Protein AF-A0AB34JI73-F1 (afdb_monomer_lite)

Structure (mmCIF, N/CA/C/O backbone):
data_AF-A0AB34JI73-F1
#
_entry.id   AF-A0AB34JI73-F1
#
loop_
_atom_site.group_PDB
_atom_site.id
_atom_site.type_symbol
_atom_site.label_atom_id
_atom_site.label_alt_id
_atom_site.label_comp_id
_atom_site.label_asym_id
_atom_site.label_entity_id
_atom_site.label_seq_id
_atom_site.pdbx_PDB_ins_code
_atom_site.Cartn_x
_atom_site.Cartn_y
_atom_site.Cartn_z
_atom_site.occupancy
_atom_site.B_iso_or_equiv
_atom_site.auth_seq_id
_atom_site.auth_comp_id
_atom_site.auth_asym_id
_atom_site.auth_atom_id
_atom_site.pdbx_PDB_model_num
ATOM 1 N N . MET A 1 1 ? -14.656 -23.271 12.130 1.00 34.97 1 MET A N 1
ATOM 2 C CA . MET A 1 1 ? -15.081 -23.567 10.744 1.00 34.97 1 MET A CA 1
ATOM 3 C C . MET A 1 1 ? -14.861 -22.284 9.946 1.00 34.97 1 MET A C 1
ATOM 5 O O . MET A 1 1 ? -15.663 -21.384 10.088 1.00 34.97 1 MET A O 1
ATOM 9 N N . LEU A 1 2 ? -13.676 -21.965 9.413 1.00 42.94 2 LEU A N 1
ATOM 10 C CA . LEU A 1 2 ? -12.984 -22.559 8.253 1.00 42.94 2 LEU A CA 1
ATOM 11 C C . LEU A 1 2 ? -13.877 -22.649 6.996 1.00 42.94 2 LEU A C 1
ATOM 13 O O . LEU A 1 2 ? -14.266 -23.732 6.582 1.00 42.94 2 LEU A O 1
ATOM 17 N N . ALA A 1 3 ? -14.187 -21.483 6.423 1.00 35.59 3 ALA A N 1
ATOM 18 C CA . ALA A 1 3 ? -14.577 -21.263 5.026 1.00 35.59 3 ALA A CA 1
ATOM 19 C C . ALA A 1 3 ? -13.935 -19.916 4.623 1.00 35.59 3 ALA A C 1
ATOM 21 O O . ALA A 1 3 ? -14.166 -18.911 5.283 1.00 35.59 3 ALA A O 1
ATOM 22 N N . LEU A 1 4 ? -12.863 -19.902 3.829 1.00 48.84 4 LEU A N 1
ATOM 23 C CA . LEU A 1 4 ? -12.905 -19.794 2.364 1.00 48.84 4 LEU A CA 1
ATOM 24 C C . LEU A 1 4 ? -13.782 -18.636 1.862 1.00 48.84 4 LEU A C 1
ATOM 26 O O . LEU A 1 4 ? -14.977 -18.798 1.653 1.00 48.84 4 LEU A O 1
ATOM 30 N N . ALA A 1 5 ? -13.132 -17.502 1.605 1.00 39.91 5 ALA A N 1
ATOM 31 C CA . ALA A 1 5 ? -13.532 -16.486 0.633 1.00 39.91 5 ALA A CA 1
ATOM 32 C C . ALA A 1 5 ? -12.216 -15.826 0.161 1.00 39.91 5 ALA A C 1
ATOM 34 O O . ALA A 1 5 ? -11.625 -15.060 0.908 1.00 39.91 5 ALA A O 1
ATOM 35 N N . SER A 1 6 ? -11.554 -16.118 -0.965 1.00 47.69 6 SER A N 1
ATOM 36 C CA . SER A 1 6 ? -11.923 -16.730 -2.251 1.00 47.69 6 SER A CA 1
ATOM 37 C C . SER A 1 6 ? -13.232 -16.207 -2.831 1.00 47.69 6 SER A C 1
ATOM 39 O O . SER A 1 6 ? -14.198 -16.951 -2.882 1.00 47.69 6 SER A O 1
ATOM 41 N N . CYS A 1 7 ? -13.225 -14.918 -3.193 1.00 40.34 7 CYS A N 1
ATOM 42 C CA . CYS A 1 7 ? -14.041 -14.190 -4.189 1.00 40.34 7 CYS A CA 1
ATOM 43 C C . CYS A 1 7 ? -13.818 -12.699 -3.856 1.00 40.34 7 CYS A C 1
ATOM 45 O O . CYS A 1 7 ? -14.199 -12.262 -2.785 1.00 40.34 7 CYS A O 1
ATOM 47 N N . PHE A 1 8 ? -13.057 -11.889 -4.589 1.00 43.34 8 PHE A N 1
ATOM 48 C CA . PHE A 1 8 ? -13.324 -11.442 -5.949 1.00 43.34 8 PHE A CA 1
ATOM 49 C C . PHE A 1 8 ? -12.011 -11.056 -6.641 1.00 43.34 8 PHE A C 1
ATOM 51 O O . PHE A 1 8 ? -11.374 -10.060 -6.308 1.00 43.34 8 PHE A O 1
ATOM 58 N N . LEU A 1 9 ? -11.647 -11.828 -7.659 1.00 44.66 9 LEU A N 1
ATOM 59 C CA . LEU A 1 9 ? -10.647 -11.463 -8.654 1.00 44.66 9 LEU A CA 1
ATOM 60 C C . LEU A 1 9 ? -11.375 -11.474 -10.000 1.00 44.66 9 LEU A C 1
ATOM 62 O O . LEU A 1 9 ? -11.295 -12.433 -10.756 1.00 44.66 9 LEU A O 1
ATOM 66 N N . ALA A 1 10 ? -12.204 -10.454 -10.233 1.00 43.56 10 ALA A N 1
ATOM 67 C CA . ALA A 1 10 ? -12.961 -10.292 -11.474 1.00 43.56 10 ALA A CA 1
ATOM 68 C C . ALA A 1 10 ? -13.403 -8.832 -11.662 1.00 43.56 10 ALA A C 1
ATOM 70 O O . ALA A 1 10 ? -14.582 -8.508 -11.621 1.00 43.56 10 ALA A O 1
ATOM 71 N N . ALA A 1 11 ? -12.446 -7.941 -11.901 1.00 38.19 11 ALA A N 1
ATOM 72 C CA . ALA A 1 11 ? -12.705 -6.771 -12.732 1.00 38.19 11 ALA A CA 1
ATOM 73 C C . ALA A 1 11 ? -11.858 -6.943 -13.991 1.00 38.19 11 ALA A C 1
ATOM 75 O O . ALA A 1 11 ? -10.800 -6.340 -14.160 1.00 38.19 11 ALA A O 1
ATOM 76 N N . ALA A 1 12 ? -12.307 -7.864 -14.845 1.00 38.16 12 ALA A N 1
ATOM 77 C CA . ALA A 1 12 ? -11.913 -7.875 -16.237 1.00 38.16 12 ALA A CA 1
ATOM 78 C C . ALA A 1 12 ? -12.379 -6.541 -16.826 1.00 38.16 12 ALA A C 1
ATOM 80 O O . ALA A 1 12 ? -13.559 -6.348 -17.113 1.00 38.16 12 ALA A O 1
ATOM 81 N N . PHE A 1 13 ? -11.456 -5.594 -16.950 1.00 46.00 13 PHE A N 1
ATOM 82 C CA . PHE A 1 13 ? -11.645 -4.461 -17.836 1.00 46.00 13 PHE A CA 1
ATOM 83 C C . PHE A 1 13 ? -11.728 -5.054 -19.245 1.00 46.00 13 PHE A C 1
ATOM 85 O O . PHE A 1 13 ? -10.717 -5.455 -19.814 1.00 46.00 13 PHE A O 1
ATOM 92 N N . VAL A 1 14 ? -12.949 -5.219 -19.753 1.00 47.50 14 VAL A N 1
ATOM 93 C CA . VAL A 1 14 ? -13.222 -5.594 -21.141 1.00 47.50 14 VAL A CA 1
ATOM 94 C C . VAL A 1 14 ? -12.908 -4.355 -21.983 1.00 47.50 14 VAL A C 1
ATOM 96 O O . VAL A 1 14 ? -13.634 -3.365 -21.869 1.00 47.50 14 VAL A O 1
ATOM 99 N N . PRO A 1 15 ? -11.834 -4.328 -22.794 1.00 44.41 15 PRO A N 1
ATOM 100 C CA . PRO A 1 15 ? -11.649 -3.228 -23.724 1.00 44.41 15 PRO A CA 1
ATOM 101 C C . PRO A 1 15 ? -12.744 -3.315 -24.793 1.00 44.41 15 PRO A C 1
ATOM 103 O O . PRO A 1 15 ? -12.876 -4.322 -25.487 1.00 44.41 15 PRO A O 1
ATOM 106 N N . SER A 1 16 ? -13.542 -2.253 -24.909 1.00 46.84 16 SER A N 1
ATOM 107 C CA . SER A 1 16 ? -14.508 -2.067 -25.992 1.00 46.84 16 SER A CA 1
ATOM 108 C C . SER A 1 16 ? -13.782 -2.121 -27.335 1.00 46.84 16 SER A C 1
ATOM 110 O O . SER A 1 16 ? -13.022 -1.217 -27.680 1.00 46.84 16 SER A O 1
ATOM 112 N N . SER A 1 17 ? -14.010 -3.181 -28.106 1.00 52.25 17 SER A N 1
ATOM 113 C CA . SER A 1 17 ? -13.552 -3.289 -29.486 1.00 52.25 17 SER A CA 1
ATOM 114 C C . SER A 1 17 ? -14.472 -2.475 -30.393 1.00 52.25 17 SER A C 1
ATOM 116 O O . SER A 1 17 ? -15.440 -3.006 -30.935 1.00 52.25 17 SER A O 1
ATOM 118 N N . THR A 1 18 ? -14.169 -1.191 -30.575 1.00 55.66 18 THR A N 1
ATOM 119 C CA . THR A 1 18 ? -14.778 -0.383 -31.641 1.00 55.66 18 THR A CA 1
ATOM 120 C C . THR A 1 18 ? -13.747 -0.207 -32.757 1.00 55.66 18 THR A C 1
ATOM 122 O O . THR A 1 18 ? -12.792 0.551 -32.581 1.00 55.66 18 THR A O 1
ATOM 125 N N . PRO A 1 19 ? -13.865 -0.918 -33.894 1.00 64.69 19 PRO A N 1
ATOM 126 C CA . PRO A 1 19 ? -12.999 -0.702 -35.037 1.00 64.69 19 PRO A CA 1
ATOM 127 C C . PRO A 1 19 ? -13.632 0.359 -35.939 1.00 64.69 19 PRO A C 1
ATOM 129 O O . PRO A 1 19 ? -14.692 0.117 -36.514 1.00 64.69 19 PRO A O 1
ATOM 132 N N . THR A 1 20 ? -12.976 1.505 -36.137 1.00 46.38 20 THR A N 1
ATOM 133 C CA . THR A 1 20 ? -13.402 2.410 -37.213 1.00 46.38 20 THR A CA 1
ATOM 134 C C . THR A 1 20 ? -12.241 3.107 -37.917 1.00 46.38 20 THR A C 1
ATOM 136 O O . THR A 1 20 ? -11.578 3.983 -37.378 1.00 46.38 20 THR A O 1
ATOM 139 N N . LEU A 1 21 ? -12.082 2.653 -39.164 1.00 42.78 21 LEU A N 1
ATOM 140 C CA . LEU A 1 21 ? -11.630 3.302 -40.398 1.00 42.78 21 LEU A CA 1
ATOM 141 C C . LEU A 1 21 ? -10.229 3.939 -40.514 1.00 42.78 21 LEU A C 1
ATOM 143 O O . LEU A 1 21 ? -9.903 4.970 -39.941 1.00 42.78 21 LEU A O 1
ATOM 147 N N . ARG A 1 22 ? -9.461 3.323 -41.425 1.00 51.22 22 ARG A N 1
ATOM 148 C CA . ARG A 1 22 ? -8.198 3.756 -42.043 1.00 51.22 22 ARG A CA 1
ATOM 149 C C . ARG A 1 22 ? -8.344 5.013 -42.915 1.00 51.22 22 ARG A C 1
ATOM 151 O O . ARG A 1 22 ? -9.281 5.084 -43.702 1.00 51.22 22 ARG A O 1
ATOM 158 N N . THR A 1 23 ? -7.278 5.815 -42.958 1.00 46.75 23 THR A N 1
ATOM 159 C CA . THR A 1 23 ? -6.785 6.568 -44.139 1.00 46.75 23 THR A CA 1
ATOM 160 C C . THR A 1 23 ? -5.246 6.733 -44.052 1.00 46.75 23 THR A C 1
ATOM 162 O O . THR A 1 23 ? -4.676 6.423 -43.005 1.00 46.75 23 THR A O 1
ATOM 165 N N . PRO A 1 24 ? -4.531 7.029 -45.162 1.00 60.22 24 PRO A N 1
ATOM 166 C CA . PRO A 1 24 ? -3.423 6.178 -45.607 1.00 60.22 24 PRO A CA 1
ATOM 167 C C . PRO A 1 24 ? -1.993 6.698 -45.358 1.00 60.22 24 PRO A C 1
ATOM 169 O O . PRO A 1 24 ? -1.735 7.891 -45.276 1.00 60.22 24 PRO A O 1
ATOM 172 N N . ALA A 1 25 ? -1.072 5.726 -45.365 1.00 56.97 25 ALA A N 1
ATOM 173 C CA . ALA A 1 25 ? 0.310 5.772 -45.854 1.00 56.97 25 ALA A CA 1
ATOM 174 C C . ALA A 1 25 ? 1.245 6.890 -45.344 1.00 56.97 25 ALA A C 1
ATOM 176 O O . ALA A 1 25 ? 1.513 7.870 -46.033 1.00 56.97 25 ALA A O 1
ATOM 177 N N . ALA A 1 26 ? 1.904 6.625 -44.214 1.00 47.88 26 ALA A N 1
ATOM 178 C CA . ALA A 1 26 ? 3.224 7.173 -43.916 1.00 47.88 26 ALA A CA 1
ATOM 179 C C . ALA A 1 26 ? 4.182 6.029 -43.538 1.00 47.88 26 ALA A C 1
ATOM 181 O O . ALA A 1 26 ? 3.781 5.049 -42.912 1.00 47.88 26 ALA A O 1
ATOM 182 N N . ARG A 1 27 ? 5.427 6.153 -44.013 1.00 48.81 27 ARG A N 1
ATOM 183 C CA . ARG A 1 27 ? 6.551 5.197 -43.972 1.00 48.81 27 ARG A CA 1
ATOM 184 C C . ARG A 1 27 ? 6.660 4.369 -42.675 1.00 48.81 27 ARG A C 1
ATOM 186 O O . ARG A 1 27 ? 6.463 4.926 -41.598 1.00 48.81 27 ARG A O 1
ATOM 193 N N . PRO A 1 28 ? 7.088 3.089 -42.750 1.00 44.31 28 PRO A N 1
ATOM 194 C CA . PRO A 1 28 ? 7.342 2.274 -41.569 1.00 44.31 28 PRO A CA 1
ATOM 195 C C . PRO A 1 28 ? 8.598 2.784 -40.853 1.00 44.31 28 PRO A C 1
ATOM 197 O O . PRO A 1 28 ? 9.717 2.353 -41.123 1.00 44.31 28 PRO A O 1
ATOM 200 N N . LEU A 1 29 ? 8.410 3.717 -39.921 1.00 52.09 29 LEU A N 1
ATOM 201 C CA . LEU A 1 29 ? 9.297 3.821 -38.776 1.00 52.09 29 LEU A CA 1
ATOM 202 C C . LEU A 1 29 ? 9.107 2.504 -38.020 1.00 52.09 29 LEU A C 1
ATOM 204 O O . LEU A 1 29 ? 7.982 2.163 -37.662 1.00 52.09 29 LEU A O 1
ATOM 208 N N . VAL A 1 30 ? 10.172 1.724 -37.852 1.00 54.72 30 VAL A N 1
ATOM 209 C CA . VAL A 1 30 ? 10.152 0.480 -37.070 1.00 54.72 30 VAL A CA 1
ATOM 210 C C . VAL A 1 30 ? 10.037 0.855 -35.589 1.00 54.72 30 VAL A C 1
ATOM 212 O O . VAL A 1 30 ? 10.961 0.709 -34.799 1.00 54.72 30 VAL A O 1
ATOM 215 N N . THR A 1 31 ? 8.898 1.421 -35.213 1.00 56.66 31 THR A N 1
ATOM 216 C CA . THR A 1 31 ? 8.412 1.467 -33.847 1.00 56.66 31 THR A CA 1
ATOM 217 C C . THR A 1 31 ? 7.511 0.246 -33.690 1.00 56.66 31 THR A C 1
ATOM 219 O O . THR A 1 31 ? 6.579 0.066 -34.478 1.00 56.66 31 THR A O 1
ATOM 222 N N . PRO A 1 32 ? 7.790 -0.656 -32.734 1.00 51.66 32 PRO A N 1
ATOM 223 C CA . PRO A 1 32 ? 6.897 -1.777 -32.476 1.00 51.66 32 PRO A CA 1
ATOM 224 C C . PRO A 1 32 ? 5.476 -1.244 -32.224 1.00 51.66 32 PRO A C 1
ATOM 226 O O . PRO A 1 32 ? 5.323 -0.157 -31.658 1.00 51.66 32 PRO A O 1
ATOM 229 N N . PRO A 1 33 ? 4.429 -1.970 -32.649 1.00 50.62 33 PRO A N 1
ATOM 230 C CA . PRO A 1 33 ? 3.058 -1.492 -32.545 1.00 50.62 33 PRO A CA 1
ATOM 231 C C . PRO A 1 33 ? 2.727 -1.205 -31.077 1.00 50.62 33 PRO A C 1
ATOM 233 O O . PRO A 1 33 ? 2.763 -2.096 -30.230 1.00 50.62 33 PRO A O 1
ATOM 236 N N . VAL A 1 34 ? 2.380 0.051 -30.796 1.00 56.91 34 VAL A N 1
ATOM 237 C CA . VAL A 1 34 ? 2.050 0.605 -29.468 1.00 56.91 34 VAL A CA 1
ATOM 238 C C . VAL A 1 34 ? 1.014 -0.240 -28.705 1.00 56.91 34 VAL A C 1
ATOM 240 O O . VAL A 1 34 ? 0.984 -0.251 -27.483 1.00 56.91 34 VAL A O 1
ATOM 243 N N . GLN A 1 35 ? 0.193 -1.016 -29.410 1.00 58.97 35 GLN A N 1
ATOM 244 C CA . GLN A 1 35 ? -0.809 -1.911 -28.825 1.00 58.97 35 GLN A CA 1
ATOM 245 C C . GLN A 1 35 ? -0.202 -3.094 -28.043 1.00 58.97 35 GLN A C 1
ATOM 247 O O . GLN A 1 35 ? -0.751 -3.508 -27.023 1.00 58.97 35 GLN A O 1
ATOM 252 N N . LEU A 1 36 ? 0.947 -3.627 -28.479 1.00 57.16 36 LEU A N 1
ATOM 253 C CA . LEU A 1 36 ? 1.592 -4.783 -27.840 1.00 57.16 36 LEU A CA 1
ATOM 254 C C . LEU A 1 36 ? 2.288 -4.417 -26.517 1.00 57.16 36 LEU A C 1
ATOM 256 O O . LEU A 1 36 ? 2.414 -5.273 -25.639 1.00 57.16 36 LEU A O 1
ATOM 260 N N . SER A 1 37 ? 2.714 -3.160 -26.342 1.00 67.44 37 SER A N 1
ATOM 261 C CA . SER A 1 37 ? 3.319 -2.705 -25.083 1.00 67.44 37 SER A CA 1
ATOM 262 C C . SER A 1 37 ? 2.273 -2.507 -23.987 1.00 67.44 37 SER A C 1
ATOM 264 O O . SER A 1 37 ? 2.496 -2.939 -22.859 1.00 67.44 37 SER A O 1
ATOM 266 N N . VAL A 1 38 ? 1.103 -1.950 -24.320 1.00 76.75 38 VAL A N 1
ATOM 267 C CA . VAL A 1 38 ? 0.026 -1.695 -23.348 1.00 76.75 38 VAL A CA 1
ATOM 268 C C . VAL A 1 38 ? -0.445 -2.990 -22.689 1.00 76.75 38 VAL A C 1
ATOM 270 O O . VAL A 1 38 ? -0.500 -3.063 -21.464 1.00 76.75 38 VAL A O 1
ATOM 273 N N . GLY A 1 39 ? -0.712 -4.044 -23.469 1.00 80.69 39 GLY A N 1
ATOM 274 C CA . GLY A 1 39 ? -1.164 -5.327 -22.917 1.00 80.69 39 GLY A CA 1
ATOM 275 C C . GLY A 1 39 ? -0.173 -5.933 -21.917 1.00 80.69 39 GLY A C 1
ATOM 276 O O . GLY A 1 39 ? -0.571 -6.438 -20.868 1.00 80.69 39 GLY A O 1
ATOM 277 N N . ARG A 1 40 ? 1.132 -5.822 -22.193 1.00 80.94 40 ARG A N 1
ATOM 278 C CA . ARG A 1 40 ? 2.182 -6.320 -21.296 1.00 80.94 40 ARG A CA 1
ATOM 279 C C . ARG A 1 40 ? 2.264 -5.514 -20.001 1.00 80.94 40 ARG A C 1
ATOM 281 O O . ARG A 1 40 ? 2.380 -6.104 -18.929 1.00 80.94 40 ARG A O 1
ATOM 288 N N . GLU A 1 41 ? 2.167 -4.190 -20.087 1.00 84.44 41 GLU A N 1
ATOM 289 C CA . GLU A 1 41 ? 2.199 -3.324 -18.903 1.00 84.44 41 GLU A CA 1
ATOM 290 C C . GLU A 1 41 ? 0.962 -3.497 -18.013 1.00 84.44 41 GLU A C 1
ATOM 292 O O . GLU A 1 41 ? 1.068 -3.407 -16.787 1.00 84.44 41 GLU A O 1
ATOM 297 N N . LEU A 1 42 ? -0.197 -3.821 -18.600 1.00 87.69 42 LEU A N 1
ATOM 298 C CA . LEU A 1 42 ? -1.411 -4.145 -17.847 1.00 87.69 42 LEU A CA 1
ATOM 299 C C . LEU A 1 42 ? -1.259 -5.445 -17.053 1.00 87.69 42 LEU A C 1
ATOM 301 O O . LEU A 1 42 ? -1.596 -5.474 -15.872 1.00 87.69 42 LEU A O 1
ATOM 305 N N . VAL A 1 43 ? -0.702 -6.497 -17.662 1.00 90.69 43 VAL A N 1
ATOM 306 C CA . VAL A 1 43 ? -0.430 -7.767 -16.963 1.00 90.69 43 VAL A CA 1
ATOM 307 C C . VAL A 1 43 ? 0.521 -7.542 -15.789 1.00 90.69 43 VAL A C 1
ATOM 309 O O . VAL A 1 43 ? 0.293 -8.035 -14.686 1.00 90.69 43 VAL A O 1
ATOM 312 N N . GLU A 1 44 ? 1.573 -6.761 -16.001 1.00 89.94 44 GLU A N 1
ATOM 313 C CA . GLU A 1 44 ? 2.560 -6.475 -14.965 1.00 89.94 44 GLU A CA 1
ATOM 314 C C . GLU A 1 44 ? 2.003 -5.570 -13.844 1.00 89.94 44 GLU A C 1
ATOM 316 O O . GLU A 1 44 ? 2.343 -5.743 -12.670 1.00 89.94 44 GLU A O 1
ATOM 321 N N . SER A 1 45 ? 1.087 -4.655 -14.168 1.00 90.69 45 SER A N 1
ATOM 322 C CA . SER A 1 45 ? 0.340 -3.873 -13.172 1.00 90.69 45 SER A CA 1
ATOM 323 C C . SER A 1 45 ? -0.659 -4.739 -12.397 1.00 90.69 45 SER A C 1
ATOM 325 O O . SER A 1 45 ? -0.788 -4.590 -11.184 1.00 90.69 45 SER A O 1
ATOM 327 N N . GLY A 1 46 ? -1.298 -5.707 -13.061 1.00 92.62 46 GLY A N 1
ATOM 328 C CA . GLY A 1 46 ? -2.176 -6.691 -12.427 1.00 92.62 46 GLY A CA 1
ATOM 329 C C . GLY A 1 46 ? -1.437 -7.581 -11.427 1.00 92.62 46 GLY A C 1
ATOM 330 O O . GLY A 1 46 ? -1.936 -7.831 -10.333 1.00 92.62 46 GLY A O 1
ATOM 331 N N . LYS A 1 47 ? -0.201 -7.992 -11.737 1.00 93.06 47 LYS A N 1
ATOM 332 C CA . LYS A 1 47 ? 0.656 -8.692 -10.767 1.00 93.06 47 LYS A CA 1
ATOM 333 C C . LYS A 1 47 ? 0.960 -7.823 -9.552 1.00 93.06 47 LYS A C 1
ATOM 335 O O . LYS A 1 47 ? 0.845 -8.302 -8.430 1.00 93.06 47 LYS A O 1
ATOM 340 N N . ALA A 1 48 ? 1.325 -6.557 -9.764 1.00 92.88 48 ALA A N 1
ATOM 341 C CA . ALA A 1 48 ? 1.620 -5.639 -8.665 1.00 92.88 48 ALA A CA 1
ATOM 342 C C . ALA A 1 48 ? 0.413 -5.475 -7.725 1.00 92.88 48 ALA A C 1
ATOM 344 O O . ALA A 1 48 ? 0.574 -5.523 -6.510 1.00 92.88 48 ALA A O 1
ATOM 345 N N . LEU A 1 49 ? -0.793 -5.384 -8.288 1.00 94.75 49 LEU A N 1
ATOM 346 C CA . LEU A 1 49 ? -2.051 -5.337 -7.544 1.00 94.75 49 LEU A CA 1
ATOM 347 C C . LEU A 1 49 ? -2.259 -6.579 -6.661 1.00 94.75 49 LEU A C 1
ATOM 349 O O . LEU A 1 49 ? -2.590 -6.474 -5.479 1.00 94.75 49 LEU A O 1
ATOM 353 N N . VAL A 1 50 ? -2.065 -7.774 -7.221 1.00 95.19 50 VAL A N 1
ATOM 354 C CA . VAL A 1 50 ? -2.239 -9.033 -6.477 1.00 95.19 50 VAL A CA 1
ATOM 355 C C . VAL A 1 50 ? -1.172 -9.184 -5.389 1.00 95.19 50 VAL A C 1
ATOM 357 O O . VAL A 1 50 ? -1.461 -9.593 -4.270 1.00 95.19 50 VAL A O 1
ATOM 360 N N . LEU A 1 51 ? 0.071 -8.810 -5.683 1.00 94.44 51 LEU A N 1
ATOM 361 C CA . LEU A 1 51 ? 1.168 -8.901 -4.723 1.00 94.44 51 LEU A CA 1
ATOM 362 C C . LEU A 1 51 ? 0.978 -7.921 -3.555 1.00 94.44 51 LEU A C 1
ATOM 364 O O . LEU A 1 51 ? 1.155 -8.309 -2.402 1.00 94.44 51 LEU A O 1
ATOM 368 N N . SER A 1 52 ? 0.573 -6.678 -3.824 1.00 94.69 52 SER A N 1
ATOM 369 C CA . SER A 1 52 ? 0.352 -5.675 -2.777 1.00 94.69 52 SER A CA 1
ATOM 370 C C . SER A 1 52 ? -0.822 -6.033 -1.866 1.00 94.69 52 SER A C 1
ATOM 372 O O . SER A 1 52 ? -0.732 -5.854 -0.652 1.00 94.69 52 SER A O 1
ATOM 374 N N . THR A 1 53 ? -1.904 -6.579 -2.428 1.00 95.56 53 THR A N 1
ATOM 375 C CA . THR A 1 53 ? -3.062 -7.045 -1.651 1.00 95.56 53 THR A CA 1
ATOM 376 C C . THR A 1 53 ? -2.713 -8.206 -0.738 1.00 95.56 53 THR A C 1
ATOM 378 O O . THR A 1 53 ? -3.065 -8.167 0.439 1.00 95.56 53 THR A O 1
ATOM 381 N N . ILE A 1 54 ? -1.976 -9.200 -1.237 1.00 95.25 54 ILE A N 1
ATOM 382 C CA . ILE A 1 54 ? -1.526 -10.335 -0.424 1.00 95.25 54 ILE A CA 1
ATOM 383 C C . ILE A 1 54 ? -0.555 -9.857 0.661 1.00 95.25 54 ILE A C 1
ATOM 385 O O . ILE A 1 54 ? -0.776 -10.135 1.839 1.00 95.25 54 ILE A O 1
ATOM 389 N N . GLY A 1 55 ? 0.477 -9.092 0.291 1.00 93.56 55 GLY A N 1
ATOM 390 C CA . GLY A 1 55 ? 1.493 -8.607 1.227 1.00 93.56 55 GLY A CA 1
ATOM 391 C C . GLY A 1 55 ? 0.914 -7.722 2.333 1.00 93.56 55 GLY A C 1
ATOM 392 O O . GLY A 1 55 ? 1.141 -7.970 3.516 1.00 93.56 55 GLY A O 1
ATOM 393 N N . GLY A 1 56 ? 0.101 -6.727 1.970 1.00 91.25 56 GLY A N 1
ATOM 394 C CA . GLY A 1 56 ? -0.557 -5.858 2.948 1.00 91.25 56 GLY A CA 1
ATOM 395 C C . GLY A 1 56 ? -1.638 -6.575 3.760 1.00 91.25 56 GLY A C 1
ATOM 396 O O . GLY A 1 56 ? -1.806 -6.298 4.949 1.00 91.25 56 GLY A O 1
ATOM 397 N N . GLY A 1 57 ? -2.344 -7.535 3.157 1.00 91.88 57 GLY A N 1
ATOM 398 C CA . GLY A 1 57 ? -3.343 -8.365 3.831 1.00 91.88 57 GLY A CA 1
ATOM 399 C C . GLY A 1 57 ? -2.728 -9.253 4.911 1.00 91.88 57 GLY A C 1
ATOM 400 O O . GLY A 1 57 ? -3.208 -9.260 6.040 1.00 91.88 57 GLY A O 1
ATOM 401 N N . MET A 1 58 ? -1.619 -9.935 4.608 1.00 92.56 58 MET A N 1
ATOM 402 C CA . MET A 1 58 ? -0.908 -10.784 5.575 1.00 92.56 58 MET A CA 1
ATOM 403 C C . MET A 1 58 ? -0.407 -9.997 6.789 1.00 92.56 58 MET A C 1
ATOM 405 O O . MET A 1 58 ? -0.446 -10.502 7.908 1.00 92.56 58 MET A O 1
ATOM 409 N N . VAL A 1 59 ? 0.034 -8.757 6.575 1.00 92.44 59 VAL A N 1
ATOM 410 C CA . VAL A 1 59 ? 0.551 -7.891 7.642 1.00 92.44 59 VAL A CA 1
ATOM 411 C C . VAL A 1 59 ? -0.577 -7.254 8.465 1.00 92.44 59 VAL A C 1
ATOM 413 O O . VAL A 1 59 ? -0.442 -7.094 9.676 1.00 92.44 59 VAL A O 1
ATOM 416 N N . SER A 1 60 ? -1.716 -6.930 7.847 1.00 88.06 60 SER A N 1
ATOM 417 C CA . SER A 1 60 ? -2.850 -6.278 8.526 1.00 88.06 60 SER A CA 1
ATOM 418 C C . SER A 1 60 ? -3.854 -7.245 9.167 1.00 88.06 60 SER A C 1
ATOM 420 O O . SER A 1 60 ? -4.565 -6.855 10.098 1.00 88.06 60 SER A O 1
ATOM 422 N N . ALA A 1 61 ? -3.904 -8.507 8.728 1.00 87.06 61 ALA A N 1
ATOM 423 C CA . ALA A 1 61 ? -4.850 -9.501 9.237 1.00 87.06 61 ALA A CA 1
ATOM 424 C C . ALA A 1 61 ? -4.768 -9.720 10.763 1.00 87.06 61 ALA A C 1
ATOM 426 O O . ALA A 1 61 ? -5.826 -9.713 11.397 1.00 87.06 61 ALA A O 1
ATOM 427 N N . PRO A 1 62 ? -3.581 -9.842 11.398 1.00 86.62 62 PRO A N 1
ATOM 428 C CA . PRO A 1 62 ? -3.495 -10.016 12.850 1.00 86.62 62 PRO A CA 1
ATOM 429 C C . PRO A 1 62 ? -4.045 -8.818 13.628 1.00 86.62 62 PRO A C 1
ATOM 431 O O . PRO A 1 62 ? -4.697 -8.992 14.658 1.00 86.62 62 PRO A O 1
ATOM 434 N N . VAL A 1 63 ? -3.825 -7.600 13.120 1.00 85.44 63 VAL A N 1
ATOM 435 C CA . VAL A 1 63 ? -4.303 -6.363 13.754 1.00 85.44 63 VAL A CA 1
ATOM 436 C C . VAL A 1 63 ? -5.829 -6.329 13.737 1.00 85.44 63 VAL A C 1
ATOM 438 O O . VAL A 1 63 ? -6.454 -6.134 14.777 1.00 85.44 63 VAL A O 1
ATOM 441 N N . LYS A 1 64 ? -6.449 -6.624 12.589 1.00 82.62 64 LYS A N 1
ATOM 442 C CA . LYS A 1 64 ? -7.915 -6.671 12.470 1.00 82.62 64 LYS A CA 1
ATOM 443 C C . LYS A 1 64 ? -8.544 -7.825 13.246 1.00 82.62 64 LYS A C 1
ATOM 445 O O . LYS A 1 64 ? -9.580 -7.633 13.877 1.00 82.62 64 LYS A O 1
ATOM 450 N N . ALA A 1 65 ? -7.909 -8.995 13.250 1.00 84.00 65 ALA A N 1
ATOM 451 C CA . ALA A 1 65 ? -8.364 -10.137 14.037 1.00 84.00 65 ALA A CA 1
ATOM 452 C C . ALA A 1 65 ? -8.331 -9.840 15.544 1.00 84.00 65 ALA A C 1
ATOM 454 O O . ALA A 1 65 ? -9.254 -10.216 16.260 1.00 84.00 65 ALA A O 1
ATOM 455 N N . SER A 1 66 ? -7.313 -9.112 16.016 1.00 83.44 66 SER A N 1
ATOM 456 C CA . SER A 1 66 ? -7.204 -8.697 17.422 1.00 83.44 66 SER A CA 1
ATOM 457 C C . SER A 1 66 ? -8.312 -7.718 17.818 1.00 83.44 66 SER A C 1
ATOM 459 O O . SER A 1 66 ? 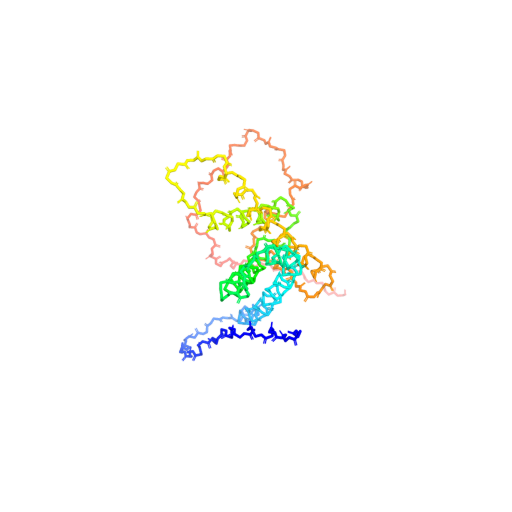-8.887 -7.846 18.896 1.00 83.44 66 SER A O 1
ATOM 461 N N . VAL A 1 67 ? -8.666 -6.783 16.930 1.00 81.44 67 VAL A N 1
ATOM 462 C CA . VAL A 1 67 ? -9.797 -5.863 17.143 1.00 81.44 67 VAL A CA 1
ATOM 463 C C . VAL A 1 67 ? -11.126 -6.622 17.182 1.00 81.44 67 VAL A C 1
ATOM 465 O O . VAL A 1 67 ? -11.954 -6.352 18.049 1.00 81.44 67 VAL A O 1
ATOM 468 N N . LEU A 1 68 ? -11.318 -7.607 16.299 1.00 79.69 68 LEU A N 1
ATOM 469 C CA . LEU A 1 68 ? -12.518 -8.448 16.301 1.00 79.69 68 LEU A CA 1
ATOM 470 C C . LEU A 1 68 ? -12.615 -9.291 17.580 1.00 79.69 68 LEU A C 1
ATOM 472 O O . LEU A 1 68 ? -13.676 -9.345 18.187 1.00 79.69 68 LEU A O 1
ATOM 476 N N . ALA A 1 69 ? -11.510 -9.900 18.019 1.00 80.19 69 ALA A N 1
ATOM 477 C CA . ALA A 1 69 ? -11.462 -10.706 19.238 1.00 80.19 69 ALA A CA 1
ATOM 478 C C . ALA A 1 69 ? -11.703 -9.878 20.513 1.00 80.19 69 ALA A C 1
ATOM 480 O O . ALA A 1 69 ? -12.277 -10.381 21.478 1.00 80.19 69 ALA A O 1
ATOM 481 N N . ALA A 1 70 ? -11.281 -8.611 20.521 1.00 81.31 70 ALA A N 1
ATOM 482 C CA . ALA A 1 70 ? -11.547 -7.681 21.616 1.00 81.31 70 ALA A CA 1
ATOM 483 C C . ALA A 1 70 ? -12.992 -7.145 21.610 1.00 81.31 70 ALA A C 1
ATOM 485 O O . ALA A 1 70 ? -13.493 -6.692 22.643 1.00 81.31 70 ALA A O 1
ATOM 486 N N . SER A 1 71 ? -13.675 -7.190 20.464 1.00 73.69 71 SER A N 1
ATOM 487 C CA . SER A 1 71 ? -15.047 -6.716 20.335 1.00 73.69 71 SER A CA 1
ATOM 488 C C . SER A 1 71 ? -16.032 -7.775 20.836 1.00 73.69 71 SER A C 1
ATOM 490 O O . SER A 1 71 ? -16.056 -8.907 20.369 1.00 73.69 71 SER A O 1
ATOM 492 N N . LYS A 1 72 ? -16.898 -7.410 21.790 1.00 67.00 72 LYS A N 1
ATOM 493 C CA . LYS A 1 72 ? -17.980 -8.292 22.282 1.00 67.00 72 LYS A CA 1
ATOM 494 C C . LYS A 1 72 ? -19.149 -8.431 21.295 1.00 67.00 72 LYS A C 1
ATOM 496 O O . LYS A 1 72 ? -20.073 -9.201 21.548 1.00 67.00 72 LYS A O 1
ATOM 501 N N . LYS A 1 73 ? -19.145 -7.661 20.203 1.00 57.88 73 LYS A N 1
ATOM 502 C CA . LYS A 1 73 ? -20.109 -7.787 19.105 1.00 57.88 73 LYS A CA 1
ATOM 503 C C . LYS A 1 73 ? -19.698 -8.988 18.249 1.00 57.88 73 LYS A C 1
ATOM 505 O O . LYS A 1 73 ? -18.528 -9.117 17.912 1.00 57.88 73 LYS A O 1
ATOM 510 N N . GLY A 1 74 ? -20.654 -9.858 17.916 1.00 62.16 74 GLY A N 1
ATOM 511 C CA . GLY A 1 74 ? -20.425 -10.973 16.993 1.00 62.16 74 GLY A CA 1
ATOM 512 C C . GLY A 1 74 ? -19.935 -10.509 15.615 1.00 62.16 74 GLY A C 1
ATOM 513 O O . GLY A 1 74 ? -19.810 -9.317 15.353 1.00 62.16 74 GLY A O 1
ATOM 514 N N . ILE A 1 75 ? -19.668 -11.460 14.722 1.00 67.75 75 ILE A N 1
ATOM 515 C CA . ILE A 1 75 ? -19.295 -11.208 13.322 1.00 67.75 75 ILE A CA 1
ATOM 516 C C . ILE A 1 75 ? -20.422 -10.393 12.652 1.00 67.75 75 ILE A C 1
ATOM 518 O O . ILE A 1 75 ? -21.458 -10.949 12.305 1.00 67.75 75 ILE A O 1
ATOM 522 N N . THR A 1 76 ? -20.252 -9.073 12.537 1.00 70.94 76 THR A N 1
ATOM 523 C CA . THR A 1 76 ? -21.215 -8.138 11.922 1.00 70.94 76 THR A CA 1
ATOM 524 C C . THR A 1 76 ? -20.830 -7.797 10.485 1.00 70.94 76 THR A C 1
ATOM 526 O O . THR A 1 76 ? -19.654 -7.606 10.213 1.00 70.94 76 THR A O 1
ATOM 529 N N . ASP A 1 77 ? -21.788 -7.583 9.584 1.00 77.50 77 ASP A N 1
ATOM 530 C CA . ASP A 1 77 ? -21.553 -7.233 8.161 1.00 77.50 77 ASP A CA 1
ATOM 531 C C . ASP A 1 77 ? -20.562 -6.060 7.938 1.00 77.50 77 ASP A C 1
ATOM 533 O O . ASP A 1 77 ? -19.907 -5.941 6.903 1.00 77.50 77 ASP A O 1
ATOM 537 N N . GLU A 1 78 ? -20.388 -5.209 8.951 1.00 81.88 78 GLU A N 1
ATOM 538 C CA . GLU A 1 78 ? -19.418 -4.114 8.994 1.00 81.88 78 GLU A CA 1
ATOM 539 C C . GLU A 1 78 ? -17.950 -4.563 8.820 1.00 81.88 78 GLU A C 1
ATOM 541 O O . GLU A 1 78 ? -17.182 -3.889 8.126 1.00 81.88 78 GLU A O 1
ATOM 546 N N . TRP A 1 79 ? -17.526 -5.698 9.399 1.00 83.50 79 TRP A N 1
ATOM 547 C CA . TRP A 1 79 ? -16.115 -6.112 9.299 1.00 83.50 79 TRP A CA 1
ATOM 548 C C . TRP A 1 79 ? -15.762 -6.529 7.866 1.00 83.50 79 TRP A C 1
ATOM 550 O O . TRP A 1 79 ? -14.674 -6.197 7.393 1.00 83.50 79 TRP A O 1
ATOM 560 N N . GLU A 1 80 ? -16.685 -7.183 7.155 1.00 85.25 80 GLU A N 1
ATOM 561 C CA . GLU A 1 80 ? -16.483 -7.623 5.773 1.00 85.25 80 GLU A CA 1
ATOM 562 C C . GLU A 1 80 ? -16.254 -6.414 4.863 1.00 85.25 80 GLU A C 1
ATOM 564 O O . GLU A 1 80 ? -15.255 -6.354 4.140 1.00 85.25 80 GLU A O 1
ATOM 569 N N . PHE A 1 81 ? -17.099 -5.386 4.991 1.00 87.62 81 PHE A N 1
ATOM 570 C CA . PHE A 1 81 ? -16.957 -4.157 4.216 1.00 87.62 81 PHE A CA 1
ATOM 571 C C . PHE A 1 81 ? -15.608 -3.468 4.469 1.00 87.62 81 PHE A C 1
ATOM 573 O O . PHE A 1 81 ? -14.936 -3.043 3.526 1.00 87.62 81 PHE A O 1
ATOM 580 N N . THR A 1 82 ? -15.152 -3.402 5.725 1.00 87.19 82 THR A N 1
ATOM 581 C CA . THR A 1 82 ? -13.862 -2.762 6.046 1.00 87.19 82 THR A CA 1
ATOM 582 C C . THR A 1 82 ? -12.652 -3.539 5.524 1.00 87.19 82 THR A C 1
ATOM 584 O O . THR A 1 82 ? -11.661 -2.921 5.118 1.00 87.19 82 THR A O 1
ATOM 587 N N . VAL A 1 83 ? -12.711 -4.875 5.509 1.00 88.44 83 VAL A N 1
ATOM 588 C CA . VAL A 1 83 ? -11.648 -5.731 4.962 1.00 88.44 83 VAL A CA 1
ATOM 589 C C . VAL A 1 83 ? -11.595 -5.611 3.442 1.00 88.44 83 VAL A C 1
ATOM 591 O O . VAL A 1 83 ? -10.515 -5.394 2.892 1.00 88.44 83 VAL A O 1
ATOM 594 N N . VAL A 1 84 ? -12.745 -5.664 2.765 1.00 91.19 84 VAL A N 1
ATOM 595 C CA . VAL A 1 84 ? -12.828 -5.498 1.305 1.00 91.19 84 VAL A CA 1
ATOM 596 C C . VAL A 1 84 ? -12.354 -4.104 0.889 1.00 91.19 84 VAL A C 1
ATOM 598 O O . VAL A 1 84 ? -11.525 -3.977 -0.014 1.00 91.19 84 VAL A O 1
ATOM 601 N N . ALA A 1 85 ? -12.787 -3.051 1.588 1.00 92.19 85 ALA A N 1
ATOM 602 C CA . ALA A 1 85 ? -12.327 -1.691 1.325 1.00 92.19 85 ALA A CA 1
ATOM 603 C C . ALA A 1 85 ? -10.808 -1.548 1.522 1.00 92.19 85 ALA A C 1
ATOM 605 O O . ALA A 1 85 ? -10.139 -0.863 0.745 1.00 92.19 85 ALA A O 1
ATOM 606 N N . LEU A 1 86 ? -10.225 -2.195 2.539 1.00 92.06 86 LEU A N 1
ATOM 607 C CA . LEU A 1 86 ? -8.771 -2.219 2.712 1.00 92.06 86 LEU A CA 1
ATOM 608 C C . LEU A 1 86 ? -8.077 -2.966 1.562 1.00 92.06 86 LEU A C 1
ATOM 610 O O . LEU A 1 86 ? -7.080 -2.465 1.046 1.00 92.06 86 LEU A O 1
ATOM 614 N N . ALA A 1 87 ? -8.606 -4.110 1.126 1.00 93.50 87 ALA A N 1
ATOM 615 C CA . ALA A 1 87 ? -8.048 -4.865 0.007 1.00 93.50 87 ALA A CA 1
ATOM 616 C C . ALA A 1 87 ? -8.034 -4.035 -1.288 1.00 93.50 87 ALA A C 1
ATOM 618 O O . ALA A 1 87 ? -7.014 -3.981 -1.967 1.00 93.50 87 ALA A O 1
ATOM 619 N N . ILE A 1 88 ? -9.111 -3.304 -1.590 1.00 95.12 88 ILE A N 1
ATOM 620 C CA . ILE A 1 88 ? -9.167 -2.404 -2.756 1.00 95.12 88 ILE A CA 1
ATOM 621 C C . ILE A 1 88 ? -8.121 -1.283 -2.639 1.00 95.12 88 ILE A C 1
ATOM 623 O O . ILE A 1 88 ? -7.429 -0.978 -3.611 1.00 95.12 88 ILE A O 1
ATOM 627 N N . ASN A 1 89 ? -7.947 -0.704 -1.448 1.00 95.31 89 ASN A N 1
ATOM 628 C CA . ASN A 1 89 ? -6.919 0.314 -1.214 1.00 95.31 89 ASN A CA 1
ATOM 629 C C . ASN A 1 89 ? -5.496 -0.238 -1.411 1.00 95.31 89 ASN A C 1
ATOM 631 O O . ASN A 1 89 ? -4.665 0.422 -2.031 1.00 95.31 89 ASN A O 1
ATOM 635 N N . LEU A 1 90 ? -5.212 -1.450 -0.926 1.00 94.25 90 LEU A N 1
ATOM 636 C CA . LEU A 1 90 ? -3.921 -2.123 -1.116 1.00 94.25 90 LEU A CA 1
ATOM 637 C C . LEU A 1 90 ? -3.666 -2.472 -2.589 1.00 94.25 90 LEU A C 1
ATOM 639 O O . LEU A 1 90 ? -2.545 -2.324 -3.077 1.00 94.25 90 LEU A O 1
ATOM 643 N N . ALA A 1 91 ? -4.705 -2.895 -3.308 1.00 95.00 91 ALA A N 1
ATOM 644 C CA . ALA A 1 91 ? -4.670 -3.148 -4.744 1.00 95.00 91 ALA A CA 1
ATOM 645 C C . ALA A 1 91 ? -4.290 -1.886 -5.526 1.00 95.00 91 ALA A C 1
ATOM 647 O O . ALA A 1 91 ? -3.331 -1.894 -6.302 1.00 95.00 91 ALA A O 1
ATOM 648 N N . LEU A 1 92 ? -5.009 -0.789 -5.280 1.00 94.75 92 LEU A N 1
ATOM 649 C CA . LEU A 1 92 ? -4.761 0.493 -5.930 1.00 94.75 92 LEU A CA 1
ATOM 650 C C . LEU A 1 92 ? -3.372 1.039 -5.579 1.00 94.75 92 LEU A C 1
ATOM 652 O O . LEU A 1 92 ? -2.652 1.506 -6.463 1.00 94.75 92 LEU A O 1
ATOM 656 N N . PHE A 1 93 ? -2.962 0.906 -4.314 1.00 95.88 93 PHE A N 1
ATOM 657 C CA . PHE A 1 93 ? -1.619 1.266 -3.869 1.00 95.88 93 PHE A CA 1
ATOM 658 C C . PHE A 1 93 ? -0.539 0.546 -4.670 1.00 95.88 93 PHE A C 1
ATOM 660 O O . PHE A 1 93 ? 0.405 1.195 -5.094 1.00 95.88 93 PHE A O 1
ATOM 667 N N . GLY A 1 94 ? -0.672 -0.757 -4.933 1.00 93.81 94 GLY A N 1
ATOM 668 C CA . GLY A 1 94 ? 0.347 -1.500 -5.680 1.00 93.81 94 GLY A CA 1
ATOM 669 C C . GLY A 1 94 ? 0.550 -0.985 -7.106 1.00 93.81 94 GLY A C 1
ATOM 670 O O . GLY A 1 94 ? 1.684 -0.886 -7.580 1.00 93.81 94 GLY A O 1
ATOM 671 N N . VAL A 1 95 ? -0.537 -0.586 -7.772 1.00 93.25 95 VAL A N 1
ATOM 672 C CA . VAL A 1 95 ? -0.481 0.027 -9.108 1.00 93.25 95 VAL A CA 1
ATOM 673 C C . VAL A 1 95 ? 0.175 1.407 -9.044 1.00 93.25 95 VAL A C 1
ATOM 675 O O . VAL A 1 95 ? 1.084 1.694 -9.822 1.00 93.25 95 VAL A O 1
ATOM 678 N N . ILE A 1 96 ? -0.234 2.247 -8.090 1.00 93.38 96 ILE A N 1
ATOM 679 C CA . ILE A 1 96 ? 0.341 3.586 -7.897 1.00 93.38 96 ILE A CA 1
ATOM 680 C C . ILE A 1 96 ? 1.828 3.490 -7.532 1.00 93.38 96 ILE A C 1
ATOM 682 O O . ILE A 1 96 ? 2.650 4.204 -8.101 1.00 93.38 96 ILE A O 1
ATOM 686 N N . TYR A 1 97 ? 2.194 2.569 -6.643 1.00 93.12 97 TYR A N 1
ATOM 687 C CA . TYR A 1 97 ? 3.566 2.338 -6.203 1.00 93.12 97 TYR A CA 1
ATOM 688 C C . TYR A 1 97 ? 4.461 1.932 -7.376 1.00 93.12 97 TYR A C 1
ATOM 690 O O . TYR A 1 97 ? 5.540 2.489 -7.528 1.00 93.12 97 TYR A O 1
ATOM 698 N N . ARG A 1 98 ? 3.987 1.066 -8.283 1.00 91.06 98 ARG A N 1
ATOM 699 C CA . ARG A 1 98 ? 4.690 0.741 -9.540 1.00 91.06 98 ARG A CA 1
ATOM 700 C C . ARG A 1 98 ? 4.916 1.981 -10.421 1.00 91.06 98 ARG A C 1
ATOM 702 O O . ARG A 1 98 ? 5.957 2.086 -11.065 1.00 91.06 98 ARG A O 1
ATOM 709 N N . CYS A 1 99 ? 3.947 2.896 -10.479 1.00 87.81 99 CYS A N 1
ATOM 710 C CA . CYS A 1 99 ? 4.027 4.121 -11.283 1.00 87.81 99 CYS A CA 1
ATOM 711 C C . CYS A 1 99 ? 4.978 5.175 -10.699 1.00 87.81 99 CYS A C 1
ATOM 713 O O . CYS A 1 99 ? 5.624 5.889 -11.473 1.00 87.81 99 CYS A O 1
ATOM 715 N N . ILE A 1 100 ? 5.040 5.273 -9.367 1.00 88.44 100 ILE A N 1
ATOM 716 C CA . ILE A 1 100 ? 5.897 6.206 -8.624 1.00 88.44 100 ILE A CA 1
ATOM 717 C C . ILE A 1 100 ? 7.326 5.663 -8.545 1.00 88.44 100 ILE A C 1
ATOM 719 O O . ILE A 1 100 ? 8.272 6.329 -8.960 1.00 88.44 100 ILE A O 1
ATOM 723 N N . VAL A 1 101 ? 7.476 4.428 -8.067 1.00 84.44 101 VAL A N 1
ATOM 724 C CA . VAL A 1 101 ? 8.749 3.717 -7.911 1.00 84.44 101 VAL A CA 1
ATOM 725 C C . VAL A 1 101 ? 9.096 3.055 -9.237 1.00 84.44 101 VAL A C 1
ATOM 727 O O . VAL A 1 101 ? 9.052 1.834 -9.413 1.00 84.44 101 VAL A O 1
ATOM 730 N N . ARG A 1 102 ? 9.397 3.904 -10.220 1.00 78.75 102 ARG A N 1
ATOM 731 C CA . ARG A 1 102 ? 9.964 3.482 -11.505 1.00 78.75 102 ARG A CA 1
ATOM 732 C C . ARG A 1 102 ? 11.328 2.813 -11.264 1.00 78.75 102 ARG A C 1
ATOM 734 O O . ARG A 1 102 ? 11.741 2.578 -10.132 1.00 78.75 102 ARG A O 1
ATOM 741 N N . SER A 1 103 ? 12.086 2.520 -12.316 1.00 71.25 103 SER A N 1
ATOM 742 C CA . SER A 1 103 ? 13.498 2.108 -12.178 1.00 71.25 103 SER A CA 1
ATOM 743 C C . SER A 1 103 ? 14.425 3.166 -11.534 1.00 71.25 103 SER A C 1
ATOM 745 O O . SER A 1 103 ? 15.638 3.028 -11.641 1.00 71.25 103 SER A O 1
ATOM 747 N N . ASP A 1 104 ? 13.882 4.207 -10.902 1.00 70.75 104 ASP A N 1
ATOM 748 C CA . ASP A 1 104 ? 14.631 5.193 -10.132 1.00 70.75 104 ASP A CA 1
ATOM 749 C C . ASP A 1 104 ? 14.825 4.688 -8.696 1.00 70.75 104 ASP A C 1
ATOM 751 O O . ASP A 1 104 ? 13.890 4.177 -8.071 1.00 70.75 104 ASP A O 1
ATOM 755 N N . ASP A 1 105 ? 16.043 4.805 -8.182 1.00 71.44 105 ASP A N 1
ATOM 756 C CA . ASP A 1 105 ? 16.440 4.234 -6.893 1.00 71.44 105 ASP A CA 1
ATOM 757 C C . ASP A 1 105 ? 16.400 5.281 -5.775 1.00 71.44 105 ASP A C 1
ATOM 759 O O . ASP A 1 105 ? 17.316 5.426 -4.971 1.00 71.44 105 ASP A O 1
ATOM 763 N N . ASN A 1 106 ? 15.319 6.062 -5.751 1.00 83.50 106 ASN A N 1
ATOM 764 C CA . ASN A 1 106 ? 15.112 7.095 -4.747 1.00 83.50 106 ASN A CA 1
ATOM 765 C C . ASN A 1 106 ? 14.249 6.571 -3.593 1.00 83.50 106 ASN A C 1
ATOM 767 O O . ASN A 1 106 ? 13.015 6.568 -3.658 1.00 83.50 106 ASN A O 1
ATOM 771 N N . ASP A 1 107 ? 14.902 6.162 -2.507 1.00 87.00 107 ASP A N 1
ATOM 772 C CA . ASP A 1 107 ? 14.234 5.642 -1.308 1.00 87.00 107 ASP A CA 1
ATOM 773 C C . ASP A 1 107 ? 13.323 6.671 -0.622 1.00 87.00 107 ASP A C 1
ATOM 7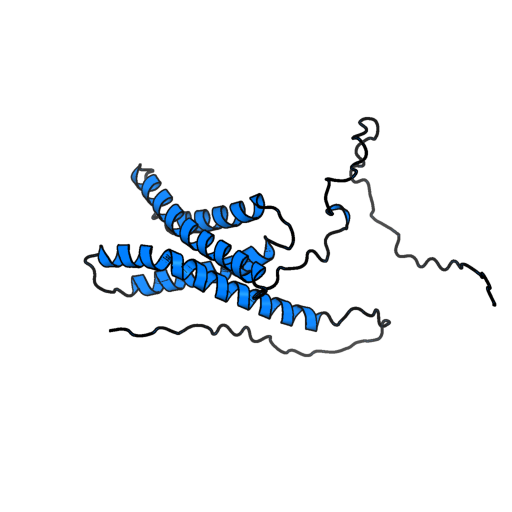75 O O . ASP A 1 107 ? 12.293 6.311 -0.044 1.00 87.00 107 ASP A O 1
ATOM 779 N N . THR A 1 108 ? 13.622 7.966 -0.763 1.00 89.69 108 THR A N 1
ATOM 780 C CA . THR A 1 108 ? 12.783 9.052 -0.227 1.00 89.69 108 THR A CA 1
ATOM 781 C C . THR A 1 108 ? 11.414 9.077 -0.914 1.00 89.69 108 THR A C 1
ATOM 783 O O . THR A 1 108 ? 10.378 9.312 -0.282 1.00 89.69 108 THR A O 1
ATOM 786 N N . LEU A 1 109 ? 11.380 8.772 -2.215 1.00 87.56 109 LEU A N 1
ATOM 787 C CA . LEU A 1 109 ? 10.145 8.716 -2.995 1.00 87.56 109 LEU A CA 1
ATOM 788 C C . LEU A 1 109 ? 9.281 7.510 -2.586 1.00 87.56 109 LEU A C 1
ATOM 790 O O . LEU A 1 109 ? 8.065 7.632 -2.444 1.00 87.56 109 LEU A O 1
ATOM 794 N N . LYS A 1 110 ? 9.918 6.360 -2.326 1.00 91.25 110 LYS A N 1
ATOM 795 C CA . LYS A 1 110 ? 9.248 5.136 -1.851 1.00 91.25 110 LYS A CA 1
ATOM 796 C C . LYS A 1 110 ? 8.569 5.380 -0.501 1.00 91.25 110 LYS A C 1
ATOM 798 O O . LYS A 1 110 ? 7.386 5.081 -0.332 1.00 91.25 110 LYS A O 1
ATOM 803 N N . PHE A 1 111 ? 9.305 5.974 0.440 1.00 93.12 111 PHE A N 1
ATOM 804 C CA . PHE A 1 111 ? 8.799 6.267 1.779 1.00 93.12 111 PHE A CA 1
ATOM 805 C C . PHE A 1 111 ? 7.653 7.286 1.759 1.00 93.12 111 PHE A C 1
ATOM 807 O O . PHE A 1 111 ? 6.622 7.067 2.395 1.00 93.12 111 PHE A O 1
ATOM 814 N N . SER A 1 112 ? 7.793 8.371 0.991 1.00 93.38 112 SER A N 1
ATOM 815 C CA . SER A 1 112 ? 6.752 9.404 0.902 1.00 93.38 112 SER A CA 1
ATOM 816 C C . SER A 1 112 ? 5.451 8.887 0.278 1.00 93.38 112 SER A C 1
ATOM 818 O O . SER A 1 112 ? 4.377 9.258 0.748 1.00 93.38 112 SER A O 1
ATOM 820 N N . ALA A 1 113 ? 5.515 7.974 -0.697 1.00 92.88 113 ALA A N 1
ATOM 821 C CA . ALA A 1 113 ? 4.325 7.341 -1.268 1.00 92.88 113 ALA A CA 1
ATOM 822 C C . ALA A 1 113 ? 3.543 6.515 -0.230 1.00 92.88 113 ALA A C 1
ATOM 824 O O . ALA A 1 113 ? 2.317 6.619 -0.148 1.00 92.88 113 ALA A O 1
ATOM 825 N N . VAL A 1 114 ? 4.250 5.724 0.587 1.00 95.62 114 VAL A N 1
ATOM 826 C CA . VAL A 1 114 ? 3.641 4.938 1.674 1.00 95.62 114 VAL A CA 1
ATOM 827 C C . VAL A 1 114 ? 3.038 5.866 2.729 1.00 95.62 114 VAL A C 1
ATOM 829 O O . VAL A 1 114 ? 1.884 5.680 3.113 1.00 95.62 114 VAL A O 1
ATOM 832 N N . ALA A 1 115 ? 3.794 6.882 3.159 1.00 94.75 115 ALA A N 1
ATOM 833 C CA . ALA A 1 115 ? 3.378 7.827 4.192 1.00 94.75 115 ALA A CA 1
ATOM 834 C C . ALA A 1 115 ? 2.172 8.685 3.770 1.00 94.75 115 ALA A C 1
ATOM 836 O O . ALA A 1 115 ? 1.272 8.928 4.573 1.00 94.75 115 ALA A O 1
ATOM 837 N N . ALA A 1 116 ? 2.123 9.130 2.511 1.00 95.25 116 ALA A N 1
ATOM 838 C CA . ALA A 1 116 ? 1.010 9.922 1.999 1.00 95.25 116 ALA A CA 1
ATOM 839 C C . ALA A 1 116 ? -0.287 9.104 1.966 1.00 95.25 116 ALA A C 1
ATOM 841 O O . ALA A 1 116 ? -1.319 9.562 2.455 1.00 95.25 116 ALA A O 1
ATOM 842 N N . LEU A 1 117 ? -0.242 7.873 1.445 1.00 95.12 117 LEU A N 1
ATOM 843 C CA . LEU A 1 117 ? -1.450 7.058 1.339 1.00 95.12 117 LEU A CA 1
ATOM 844 C C . LEU A 1 117 ? -1.935 6.552 2.704 1.00 95.12 117 LEU A C 1
ATOM 846 O O . LEU A 1 117 ? -3.145 6.510 2.945 1.00 95.12 117 LEU A O 1
ATOM 850 N N . SER A 1 118 ? -1.017 6.221 3.620 1.00 95.94 118 SER A N 1
ATOM 851 C CA . SER A 1 118 ? -1.387 5.872 4.994 1.00 95.94 118 SER A CA 1
ATOM 852 C C . SER A 1 118 ? -2.044 7.046 5.717 1.00 95.94 118 SER A C 1
ATOM 854 O O . SER A 1 118 ? -3.052 6.844 6.394 1.00 95.94 118 SER A O 1
ATOM 856 N N . LEU A 1 119 ? -1.541 8.269 5.523 1.00 95.94 119 LEU A N 1
ATOM 857 C CA . LEU A 1 119 ? -2.135 9.479 6.084 1.00 95.94 119 LEU A CA 1
ATOM 858 C C . LEU A 1 119 ? -3.520 9.763 5.498 1.00 95.94 119 LEU A C 1
ATOM 860 O O . LEU A 1 119 ? -4.462 9.968 6.259 1.00 95.94 119 LEU A O 1
ATOM 864 N N . CYS A 1 120 ? -3.682 9.710 4.172 1.00 95.75 120 CYS A N 1
ATOM 865 C CA . CYS A 1 120 ? -4.983 9.896 3.522 1.00 95.75 120 CYS A CA 1
ATOM 866 C C . CYS A 1 120 ? -6.024 8.891 4.031 1.00 95.75 120 CYS A C 1
ATOM 868 O O . CYS A 1 120 ? -7.157 9.265 4.336 1.00 95.75 120 CYS A O 1
ATOM 870 N N . ARG A 1 121 ? -5.636 7.619 4.181 1.00 93.88 121 ARG A N 1
ATOM 871 C CA . ARG A 1 121 ? -6.518 6.585 4.732 1.00 93.88 121 ARG A CA 1
ATOM 872 C C . ARG A 1 121 ? -6.862 6.844 6.200 1.00 93.88 121 ARG A C 1
ATOM 874 O O . ARG A 1 121 ? -8.020 6.677 6.582 1.00 93.88 121 ARG A O 1
ATOM 881 N N . ALA A 1 122 ? -5.886 7.247 7.012 1.00 93.88 122 ALA A N 1
ATOM 882 C CA . ALA A 1 122 ? -6.099 7.551 8.424 1.00 93.88 122 ALA A CA 1
ATOM 883 C C . ALA A 1 122 ? -7.066 8.727 8.609 1.00 93.88 122 ALA A C 1
ATOM 885 O O . ALA A 1 122 ? -8.018 8.615 9.376 1.00 93.88 122 ALA A O 1
ATOM 886 N N . LEU A 1 123 ? -6.881 9.802 7.835 1.00 93.00 123 LEU A N 1
ATOM 887 C CA . LEU A 1 123 ? -7.775 10.961 7.823 1.00 93.00 123 LEU A CA 1
ATOM 888 C C . LEU A 1 123 ? -9.192 10.583 7.377 1.00 93.00 123 LEU A C 1
ATOM 890 O O . LEU A 1 123 ? -10.158 11.024 7.987 1.00 93.00 123 LEU A O 1
ATOM 894 N N . SER A 1 124 ? -9.327 9.716 6.369 1.00 93.06 124 SER A N 1
ATOM 895 C CA . SER A 1 124 ? -10.635 9.228 5.914 1.00 93.06 124 SER A CA 1
ATOM 896 C C . SER A 1 124 ? -11.331 8.295 6.912 1.00 93.06 124 SER A C 1
ATOM 898 O O . SER A 1 124 ? -12.542 8.117 6.814 1.00 93.06 124 SER A O 1
ATOM 900 N N . SER A 1 125 ? -10.589 7.661 7.824 1.00 88.69 125 SER A N 1
ATOM 901 C CA . SER A 1 125 ? -11.140 6.734 8.829 1.00 88.69 125 SER A CA 1
ATOM 902 C C . SER A 1 125 ? -11.508 7.440 10.137 1.00 88.69 125 SER A C 1
ATOM 904 O O . SER A 1 125 ? -12.120 6.843 11.021 1.00 88.69 125 SER A O 1
ATOM 906 N N . MET A 1 126 ? -11.115 8.704 10.275 1.00 88.94 126 MET A N 1
ATOM 907 C CA . MET A 1 126 ? -11.347 9.501 11.465 1.00 88.94 126 MET A CA 1
ATOM 908 C C . MET A 1 126 ? -12.798 9.986 11.517 1.00 88.94 126 MET A C 1
ATOM 910 O O . MET A 1 126 ? -13.326 10.523 10.545 1.00 88.94 126 MET A O 1
ATOM 914 N N . GLN A 1 127 ? -13.439 9.845 12.675 1.00 84.31 127 GLN A N 1
ATOM 915 C CA . GLN A 1 127 ? -14.749 10.444 12.912 1.00 84.31 127 GLN A CA 1
ATOM 916 C C . GLN A 1 127 ? -14.552 11.918 13.280 1.00 84.31 127 GLN A C 1
ATOM 918 O O . GLN A 1 127 ? -13.869 12.238 14.253 1.00 84.31 127 GLN A O 1
ATOM 923 N N . VAL A 1 128 ? -15.110 12.829 12.480 1.00 81.56 128 VAL A N 1
ATOM 924 C CA . VAL A 1 128 ? -14.982 14.272 12.718 1.00 81.56 128 VAL A CA 1
ATOM 925 C C . VAL A 1 128 ? -15.916 14.675 13.857 1.00 81.56 128 VAL A C 1
ATOM 927 O O . VAL A 1 128 ? -17.134 14.558 13.734 1.00 81.56 128 VAL A O 1
ATOM 930 N N . TYR A 1 129 ? -15.346 15.160 14.961 1.00 80.81 129 TYR A N 1
ATOM 931 C CA . TYR A 1 129 ? -16.095 15.739 16.077 1.00 80.81 129 TYR A CA 1
ATOM 932 C C . TYR A 1 129 ? -16.031 17.271 16.045 1.00 80.81 129 TYR A C 1
ATOM 934 O O . TYR A 1 129 ? -15.124 17.854 15.453 1.00 80.81 129 TYR A O 1
ATOM 942 N N . TYR A 1 130 ? -16.979 17.936 16.711 1.00 73.81 130 TYR A N 1
ATOM 943 C CA . TYR A 1 130 ? -17.091 19.403 16.722 1.00 73.81 130 TYR A CA 1
ATOM 944 C C . TYR A 1 130 ? -15.919 20.113 17.432 1.00 73.81 130 TYR A C 1
ATOM 946 O O . TYR A 1 130 ? -15.685 21.297 17.209 1.00 73.81 130 TYR A O 1
ATOM 954 N N . ALA A 1 131 ? -15.161 19.404 18.275 1.00 79.81 131 ALA A N 1
ATOM 955 C CA . ALA A 1 131 ? -14.044 19.956 19.038 1.00 79.81 131 ALA A CA 1
ATOM 956 C C . ALA A 1 131 ? -12.801 19.063 18.943 1.00 79.81 131 ALA A C 1
ATOM 958 O O . ALA A 1 131 ? -12.898 17.841 19.031 1.00 79.81 131 ALA A O 1
ATOM 959 N N . TRP A 1 132 ? -11.632 19.693 18.812 1.00 81.69 132 TRP A N 1
ATOM 960 C CA . TRP A 1 132 ? -10.334 19.021 18.796 1.00 81.69 132 TRP A CA 1
ATOM 961 C C . TRP A 1 132 ? -9.952 18.543 20.203 1.00 81.69 132 TRP A C 1
ATOM 963 O O . TRP A 1 132 ? -9.547 19.334 21.056 1.00 81.69 132 TRP A O 1
ATOM 973 N N . THR A 1 133 ? -10.087 17.242 20.456 1.00 88.69 133 THR A N 1
ATOM 974 C CA . THR A 1 133 ? -9.723 16.602 21.730 1.00 88.69 133 THR A CA 1
ATOM 975 C C . THR A 1 133 ? -8.403 15.831 21.619 1.00 88.69 133 THR A C 1
ATOM 977 O O . THR A 1 133 ? -7.921 15.530 20.528 1.00 88.69 133 THR A O 1
ATOM 980 N N . LYS A 1 134 ? -7.781 15.482 22.756 1.00 88.56 134 LYS A N 1
ATOM 981 C CA . LYS A 1 134 ? -6.573 14.628 22.769 1.00 88.56 134 LYS A CA 1
ATOM 982 C C . LYS A 1 134 ? -6.848 13.226 22.209 1.00 88.56 134 LYS A C 1
ATOM 984 O O . LYS A 1 134 ? -5.963 12.634 21.597 1.00 88.56 134 LYS A O 1
ATOM 989 N N . ASP A 1 135 ? -8.079 12.741 22.352 1.00 88.31 135 ASP A N 1
ATOM 990 C CA . ASP A 1 135 ? -8.504 11.433 21.844 1.00 88.31 135 ASP A CA 1
ATOM 991 C C . ASP A 1 135 ? -8.449 11.364 20.311 1.00 88.31 135 ASP A C 1
ATOM 993 O O . ASP A 1 135 ? -8.081 10.331 19.754 1.00 88.31 135 ASP A O 1
ATOM 997 N N . MET A 1 136 ? -8.696 12.488 19.624 1.00 88.56 136 MET A N 1
ATOM 998 C CA . MET A 1 136 ? -8.561 12.590 18.167 1.00 88.56 136 MET A CA 1
ATOM 999 C C . MET A 1 136 ? -7.125 12.315 17.699 1.00 88.56 136 MET A C 1
ATOM 1001 O O . MET A 1 136 ? -6.924 11.603 16.719 1.00 88.56 136 MET A O 1
ATOM 1005 N N . TRP A 1 137 ? -6.110 12.815 18.410 1.00 90.06 137 TRP A N 1
ATOM 1006 C CA . TRP A 1 137 ? -4.709 12.550 18.062 1.00 90.06 137 TRP A CA 1
ATOM 1007 C C . TRP A 1 137 ? -4.333 11.080 18.227 1.00 90.06 137 TRP A C 1
ATOM 1009 O O . TRP A 1 137 ? -3.639 10.523 17.377 1.00 90.06 137 TRP A O 1
ATOM 1019 N N . ILE A 1 138 ? -4.814 10.444 19.297 1.00 91.38 138 ILE A N 1
ATOM 1020 C CA . ILE A 1 138 ? -4.575 9.020 19.553 1.00 91.38 138 ILE A CA 1
ATOM 1021 C C . ILE A 1 138 ? -5.255 8.176 18.470 1.00 91.38 138 ILE A C 1
ATOM 1023 O O . ILE A 1 138 ? -4.632 7.267 17.923 1.00 91.38 138 ILE A O 1
ATOM 1027 N N . GLN A 1 139 ? -6.495 8.511 18.106 1.00 90.81 139 GLN A N 1
ATOM 1028 C CA . GLN A 1 139 ? -7.227 7.828 17.042 1.00 90.81 139 GLN A CA 1
ATOM 1029 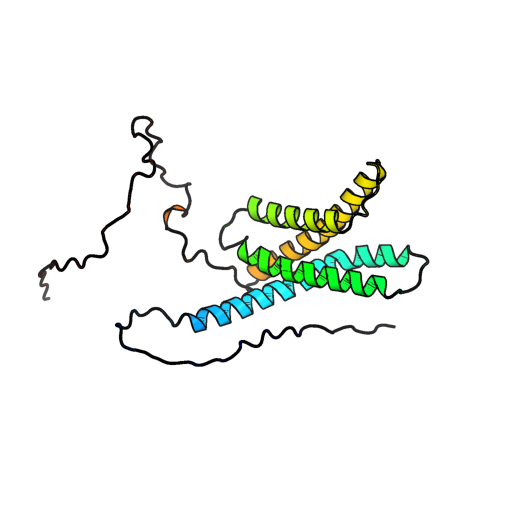C C . GLN A 1 139 ? -6.547 7.997 15.676 1.00 90.81 139 GLN A C 1
ATOM 1031 O O . GLN A 1 139 ? -6.388 7.019 14.942 1.00 90.81 139 GLN A O 1
ATOM 1036 N N . LEU A 1 140 ? -6.094 9.211 15.345 1.00 92.62 140 LEU A N 1
ATOM 1037 C CA . LEU A 1 140 ? -5.354 9.476 14.113 1.00 92.62 140 LEU A CA 1
ATOM 1038 C C . LEU A 1 140 ? -4.067 8.650 14.059 1.00 92.62 140 LEU A C 1
ATOM 1040 O O . LEU A 1 140 ? -3.804 8.001 13.049 1.00 92.62 140 LEU A O 1
ATOM 1044 N N . LEU A 1 141 ? -3.285 8.640 15.142 1.00 93.44 141 LEU A N 1
ATOM 1045 C CA . LEU A 1 141 ? -2.027 7.903 15.201 1.00 93.44 141 LEU A CA 1
ATOM 1046 C C . LEU A 1 141 ? -2.250 6.387 15.130 1.00 93.44 141 LEU A C 1
ATOM 1048 O O . LEU A 1 141 ? -1.486 5.694 14.462 1.00 93.44 141 LEU A O 1
ATOM 1052 N N . ALA A 1 142 ? -3.315 5.875 15.752 1.00 91.88 142 ALA A N 1
ATOM 1053 C CA . ALA A 1 142 ? -3.690 4.466 15.675 1.00 91.88 142 ALA A CA 1
ATOM 1054 C C . ALA A 1 142 ? -4.067 4.052 14.241 1.00 91.88 142 ALA A C 1
ATOM 1056 O O . ALA A 1 142 ? -3.508 3.088 13.714 1.00 91.88 142 ALA A O 1
ATOM 1057 N N . HIS A 1 143 ? -4.949 4.805 13.571 1.00 92.69 143 HIS A N 1
ATOM 1058 C CA . HIS A 1 143 ? -5.328 4.521 12.181 1.00 92.69 143 HIS A CA 1
ATOM 1059 C C . HIS A 1 143 ? -4.175 4.738 11.198 1.00 92.69 143 HIS A C 1
ATOM 1061 O O . HIS A 1 143 ? -4.052 4.003 10.213 1.00 92.69 143 HIS A O 1
ATOM 1067 N N . PHE A 1 144 ? -3.313 5.722 11.462 1.00 95.25 144 PHE A N 1
ATOM 1068 C CA . PHE A 1 144 ? -2.095 5.942 10.694 1.00 95.25 144 PHE A CA 1
ATOM 1069 C C . PHE A 1 144 ? -1.130 4.773 10.852 1.00 95.25 144 PHE A C 1
ATOM 1071 O O . PHE A 1 144 ? -0.649 4.268 9.845 1.00 95.25 144 PHE A O 1
ATOM 1078 N N . GLY A 1 145 ? -0.899 4.296 12.078 1.00 94.56 145 GLY A N 1
ATOM 1079 C CA . GLY A 1 145 ? -0.047 3.142 12.357 1.00 94.56 145 GLY A CA 1
ATOM 1080 C C . GLY A 1 145 ? -0.552 1.868 11.681 1.00 94.56 145 GLY A C 1
ATOM 1081 O O . GLY A 1 145 ? 0.215 1.198 10.994 1.00 94.56 145 GLY A O 1
ATOM 1082 N N . GLU A 1 146 ? -1.852 1.574 11.786 1.00 93.19 146 GLU A N 1
ATOM 1083 C CA . GLU A 1 146 ? -2.481 0.440 11.092 1.00 93.19 146 GLU A CA 1
ATOM 1084 C C . GLU A 1 146 ? -2.297 0.542 9.570 1.00 93.19 146 GLU A C 1
ATOM 1086 O O . GLU A 1 146 ? -1.901 -0.421 8.908 1.00 93.19 146 GLU A O 1
ATOM 1091 N N . SER A 1 147 ? -2.553 1.725 9.007 1.00 94.69 147 SER A N 1
ATOM 1092 C CA . SER A 1 147 ? -2.455 1.954 7.565 1.00 94.69 147 SER A CA 1
ATOM 1093 C C . SER A 1 147 ? -1.005 1.910 7.080 1.00 94.69 147 SER A C 1
ATOM 1095 O O . SER A 1 147 ? -0.726 1.308 6.047 1.00 94.69 147 SER A O 1
ATOM 1097 N N . ALA A 1 148 ? -0.071 2.501 7.825 1.00 96.00 148 ALA A N 1
ATOM 1098 C CA . ALA A 1 148 ? 1.354 2.497 7.515 1.00 96.00 148 ALA A CA 1
ATOM 1099 C C . ALA A 1 148 ? 1.925 1.077 7.558 1.00 96.00 148 ALA A C 1
ATOM 1101 O O . ALA A 1 148 ? 2.693 0.706 6.674 1.00 96.00 148 ALA A O 1
ATOM 1102 N N . LEU A 1 149 ? 1.499 0.260 8.524 1.00 94.50 149 LEU A N 1
ATOM 1103 C CA . LEU A 1 149 ? 1.867 -1.151 8.601 1.00 94.50 149 LEU A CA 1
ATOM 1104 C C . LEU A 1 149 ? 1.341 -1.929 7.381 1.00 94.50 149 LEU A C 1
ATOM 1106 O O . LEU A 1 149 ? 2.091 -2.678 6.756 1.00 94.50 149 LEU A O 1
ATOM 1110 N N . ALA A 1 150 ? 0.080 -1.710 6.991 1.00 95.00 150 ALA A N 1
ATOM 1111 C CA . ALA A 1 150 ? -0.529 -2.374 5.838 1.00 95.00 150 ALA A CA 1
ATOM 1112 C C . ALA A 1 150 ? 0.138 -1.981 4.502 1.00 95.00 150 ALA A C 1
ATOM 1114 O O . ALA A 1 150 ? 0.520 -2.853 3.719 1.00 95.00 150 ALA A O 1
ATOM 1115 N N . PHE A 1 151 ? 0.317 -0.681 4.243 1.00 96.31 151 PHE A N 1
ATOM 1116 C CA . PHE A 1 151 ? 0.950 -0.190 3.011 1.00 96.31 151 PHE A CA 1
ATOM 1117 C C . PHE A 1 151 ? 2.460 -0.449 2.983 1.00 96.31 151 PHE A C 1
ATOM 1119 O O . PHE A 1 151 ? 2.999 -0.795 1.935 1.00 96.31 151 PHE A O 1
ATOM 1126 N N . GLY A 1 152 ? 3.140 -0.357 4.127 1.00 96.06 152 GLY A N 1
ATOM 1127 C CA . GLY A 1 152 ? 4.554 -0.705 4.258 1.00 96.06 152 GLY A CA 1
ATOM 1128 C C . GLY A 1 152 ? 4.805 -2.192 4.000 1.00 96.06 152 GLY A C 1
ATOM 1129 O O . GLY A 1 152 ? 5.719 -2.540 3.255 1.00 96.06 152 GLY A O 1
ATOM 1130 N N . GLY A 1 153 ? 3.945 -3.071 4.526 1.00 94.94 153 GLY A N 1
ATOM 1131 C CA . GLY A 1 153 ? 3.973 -4.504 4.226 1.00 94.94 153 GLY A CA 1
ATOM 1132 C C . GLY A 1 153 ? 3.754 -4.799 2.740 1.00 94.94 153 GLY A C 1
ATOM 1133 O O . GLY A 1 153 ? 4.499 -5.574 2.140 1.00 94.94 153 GLY A O 1
ATOM 1134 N N . ALA A 1 154 ? 2.785 -4.124 2.116 1.00 95.50 154 ALA A N 1
ATOM 1135 C CA . ALA A 1 154 ? 2.540 -4.231 0.680 1.00 95.50 154 ALA A CA 1
ATOM 1136 C C . ALA A 1 154 ? 3.739 -3.767 -0.165 1.00 95.50 154 ALA A C 1
ATOM 1138 O O . ALA A 1 154 ? 4.112 -4.450 -1.120 1.00 95.50 154 ALA A O 1
ATOM 1139 N N . ALA A 1 155 ? 4.367 -2.644 0.198 1.00 95.19 155 ALA A N 1
ATOM 1140 C CA . ALA A 1 155 ? 5.565 -2.136 -0.466 1.00 95.19 155 ALA A CA 1
ATOM 1141 C C . ALA A 1 155 ? 6.739 -3.115 -0.322 1.00 95.19 155 ALA A C 1
ATOM 1143 O O . ALA A 1 155 ? 7.358 -3.481 -1.317 1.00 95.19 155 ALA A O 1
ATOM 1144 N N . CYS A 1 156 ? 6.993 -3.622 0.889 1.00 94.62 156 CYS A N 1
ATOM 1145 C CA . CYS A 1 156 ? 8.040 -4.613 1.144 1.00 94.62 156 CYS A CA 1
ATOM 1146 C C . CYS A 1 156 ? 7.847 -5.884 0.299 1.00 94.62 156 CYS A C 1
ATOM 1148 O O . CYS A 1 156 ? 8.798 -6.392 -0.297 1.00 94.62 156 CYS A O 1
ATOM 1150 N N . PHE A 1 157 ? 6.608 -6.369 0.182 1.00 94.69 157 PHE A N 1
ATOM 1151 C CA . PHE A 1 157 ? 6.298 -7.545 -0.627 1.00 94.69 157 PHE A CA 1
ATOM 1152 C C . PHE A 1 157 ? 6.473 -7.296 -2.133 1.00 94.69 157 PHE A C 1
ATOM 1154 O O . PHE A 1 157 ? 6.953 -8.174 -2.850 1.00 94.69 157 PHE A O 1
ATOM 1161 N N . LEU A 1 158 ? 6.141 -6.095 -2.619 1.00 93.38 158 LEU A N 1
ATOM 1162 C CA . LEU A 1 158 ? 6.406 -5.686 -4.001 1.00 93.38 158 LEU A CA 1
ATOM 1163 C C . LEU A 1 158 ? 7.902 -5.619 -4.307 1.00 93.38 158 LEU A C 1
ATOM 1165 O O . LEU A 1 158 ? 8.338 -6.172 -5.316 1.00 93.38 158 LEU A O 1
ATOM 1169 N N . GLU A 1 159 ? 8.691 -5.005 -3.425 1.00 93.12 159 GLU A N 1
ATOM 1170 C CA . GLU A 1 159 ? 10.152 -4.956 -3.546 1.00 93.12 159 GLU A CA 1
ATOM 1171 C C . GLU A 1 159 ? 10.744 -6.371 -3.572 1.00 93.12 159 GLU A C 1
ATOM 1173 O O . GLU A 1 159 ? 11.559 -6.702 -4.435 1.00 93.12 159 GLU A O 1
ATOM 1178 N N . PHE A 1 160 ? 10.267 -7.254 -2.690 1.00 93.44 160 PHE A N 1
ATOM 1179 C CA . PHE A 1 160 ? 10.661 -8.659 -2.688 1.00 93.44 160 PHE A CA 1
ATOM 1180 C C . PHE A 1 160 ? 10.305 -9.364 -4.005 1.00 93.44 160 PHE A C 1
ATOM 1182 O O . PHE A 1 160 ? 11.138 -10.069 -4.580 1.00 93.44 160 PHE A O 1
ATOM 1189 N N . ALA A 1 161 ? 9.092 -9.157 -4.517 1.00 93.38 161 ALA A N 1
ATOM 1190 C CA . ALA A 1 161 ? 8.642 -9.754 -5.769 1.00 93.38 161 ALA A CA 1
ATOM 1191 C C . ALA A 1 161 ? 9.432 -9.242 -6.985 1.00 93.38 161 ALA A C 1
ATOM 1193 O O . ALA A 1 161 ? 9.720 -10.019 -7.899 1.00 93.38 161 ALA A O 1
ATOM 1194 N N . TRP A 1 162 ? 9.827 -7.968 -6.994 1.00 91.56 162 TRP A N 1
ATOM 1195 C CA . TRP A 1 162 ? 10.717 -7.411 -8.013 1.00 91.56 162 TRP A CA 1
ATOM 1196 C C . TRP A 1 162 ? 12.119 -8.013 -7.935 1.00 91.56 162 TRP A C 1
ATOM 1198 O O . TRP A 1 162 ? 12.654 -8.419 -8.964 1.00 91.56 162 TRP A O 1
ATOM 1208 N N . ASN A 1 163 ? 12.672 -8.176 -6.731 1.00 91.75 163 ASN A N 1
ATOM 1209 C CA . ASN A 1 163 ? 13.982 -8.803 -6.529 1.00 91.75 163 ASN A CA 1
ATOM 1210 C C . ASN A 1 163 ? 14.001 -10.281 -6.956 1.00 91.75 163 ASN A C 1
ATOM 1212 O O . ASN A 1 163 ? 15.026 -10.791 -7.400 1.00 91.75 163 ASN A O 1
ATOM 1216 N N . ARG A 1 164 ? 12.860 -10.973 -6.860 1.00 91.44 164 ARG A N 1
ATOM 1217 C CA . ARG A 1 164 ? 12.680 -12.354 -7.342 1.00 91.44 164 ARG A CA 1
ATOM 1218 C C . ARG A 1 164 ? 12.352 -12.456 -8.836 1.00 91.44 164 ARG A C 1
ATOM 1220 O O . ARG A 1 164 ? 12.281 -13.567 -9.355 1.00 91.44 164 ARG A O 1
ATOM 1227 N N . GLY A 1 165 ? 12.122 -11.335 -9.521 1.00 89.38 165 GLY A N 1
ATOM 1228 C CA . GLY A 1 165 ? 11.716 -11.309 -10.929 1.00 89.38 165 GLY A CA 1
ATOM 1229 C C . GLY A 1 165 ? 10.274 -11.767 -11.186 1.00 89.38 165 GLY A C 1
ATOM 1230 O O . GLY A 1 165 ? 9.935 -12.105 -12.318 1.00 89.38 165 GLY A O 1
ATOM 1231 N N . TRP A 1 166 ? 9.410 -11.794 -10.164 1.00 87.81 166 TRP A N 1
ATOM 1232 C CA . TRP A 1 166 ? 7.994 -12.169 -10.308 1.00 87.81 166 TRP A CA 1
ATOM 1233 C C . TRP A 1 166 ? 7.178 -11.083 -11.016 1.00 87.81 166 TRP A C 1
ATOM 1235 O O . TRP A 1 166 ? 6.248 -11.380 -11.772 1.00 87.81 166 TRP A O 1
ATOM 1245 N N . ALA A 1 167 ? 7.560 -9.826 -10.799 1.00 89.12 167 ALA A N 1
ATOM 1246 C CA . ALA A 1 167 ? 7.036 -8.655 -11.486 1.00 89.12 167 ALA A CA 1
ATOM 1247 C C . ALA A 1 167 ? 8.196 -7.766 -11.953 1.00 89.12 167 ALA A C 1
ATOM 1249 O O . ALA A 1 167 ? 9.302 -7.830 -11.413 1.00 8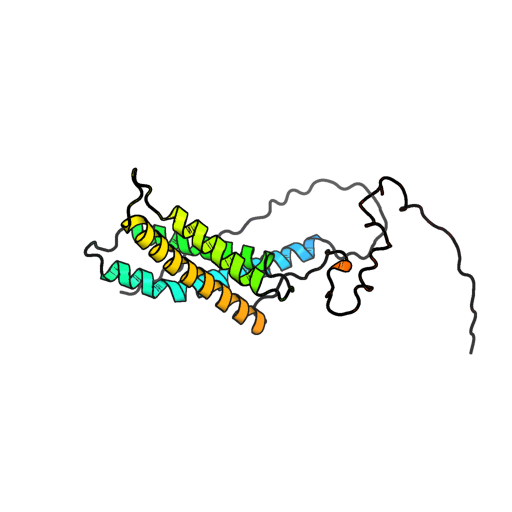9.12 167 ALA A O 1
ATOM 1250 N N . ARG A 1 168 ? 7.946 -6.916 -12.948 1.00 86.81 168 ARG A N 1
ATOM 1251 C CA . ARG A 1 168 ? 8.935 -5.963 -13.472 1.00 86.81 168 ARG A CA 1
ATOM 1252 C C . ARG A 1 168 ? 8.559 -4.526 -13.123 1.00 86.81 168 ARG A C 1
ATOM 1254 O O . ARG A 1 168 ? 7.383 -4.189 -13.184 1.00 86.81 168 ARG A O 1
ATOM 1261 N N . ARG A 1 169 ? 9.538 -3.667 -12.820 1.00 86.56 169 ARG A N 1
ATOM 1262 C CA . ARG A 1 169 ? 9.318 -2.215 -12.673 1.00 86.56 169 ARG A CA 1
ATOM 1263 C C . ARG A 1 169 ? 9.042 -1.549 -14.020 1.00 86.56 169 ARG A C 1
ATOM 1265 O O . ARG A 1 169 ? 9.494 -2.037 -15.059 1.00 86.56 169 ARG A O 1
ATOM 1272 N N . LEU A 1 170 ? 8.335 -0.421 -13.989 1.00 84.31 170 LEU A N 1
ATOM 1273 C CA . LEU A 1 170 ? 8.143 0.406 -15.178 1.00 84.31 170 LEU A CA 1
ATOM 1274 C C . LEU A 1 170 ? 9.491 1.002 -15.620 1.00 84.31 170 LEU A C 1
ATOM 1276 O O . LEU A 1 170 ? 10.172 1.628 -14.799 1.00 84.31 170 LEU A O 1
ATOM 1280 N N . PRO A 1 171 ? 9.890 0.823 -16.893 1.00 75.00 171 PRO A N 1
ATOM 1281 C CA . PRO A 1 171 ? 11.110 1.427 -17.402 1.00 75.00 171 PRO A CA 1
ATOM 1282 C C . PRO A 1 171 ? 10.969 2.952 -17.437 1.00 75.00 171 PRO A C 1
ATOM 1284 O O . PRO A 1 171 ? 9.922 3.484 -17.800 1.00 75.00 171 PRO A O 1
ATOM 1287 N N . CYS A 1 172 ? 12.054 3.671 -17.146 1.00 64.94 172 CYS A N 1
ATOM 1288 C CA . CYS A 1 172 ? 12.132 5.130 -17.303 1.00 64.94 172 CYS A CA 1
ATOM 1289 C C . CYS A 1 172 ? 12.248 5.561 -18.783 1.00 64.94 172 CYS A C 1
ATOM 1291 O O . CYS A 1 172 ? 12.957 6.511 -19.111 1.00 64.94 172 CYS A O 1
ATOM 1293 N N . SER A 1 173 ? 11.602 4.845 -19.706 1.00 59.19 173 SER A N 1
ATOM 1294 C CA . SER A 1 173 ? 11.622 5.158 -21.135 1.00 59.19 173 SER A CA 1
ATOM 1295 C C . SER A 1 173 ? 10.733 6.370 -21.414 1.00 59.19 173 SER A C 1
ATOM 1297 O O . SER A 1 173 ? 9.521 6.289 -21.224 1.00 59.19 173 SER A O 1
ATOM 1299 N N . GLY A 1 174 ? 11.325 7.477 -21.868 1.00 59.88 174 GLY A N 1
ATOM 1300 C CA . GLY A 1 174 ? 10.600 8.694 -22.260 1.00 59.88 174 GLY A CA 1
ATOM 1301 C C . GLY A 1 174 ? 10.939 9.947 -21.450 1.00 59.88 174 GLY A C 1
ATOM 1302 O O . GLY A 1 174 ? 10.485 11.028 -21.810 1.00 59.88 174 GLY A O 1
ATOM 1303 N N . LEU A 1 175 ? 11.756 9.839 -20.398 1.00 54.91 175 LEU A N 1
ATOM 1304 C CA . LEU A 1 175 ? 12.373 11.016 -19.783 1.00 54.91 175 LEU A CA 1
ATOM 1305 C C . LEU A 1 175 ? 13.530 11.498 -20.677 1.00 54.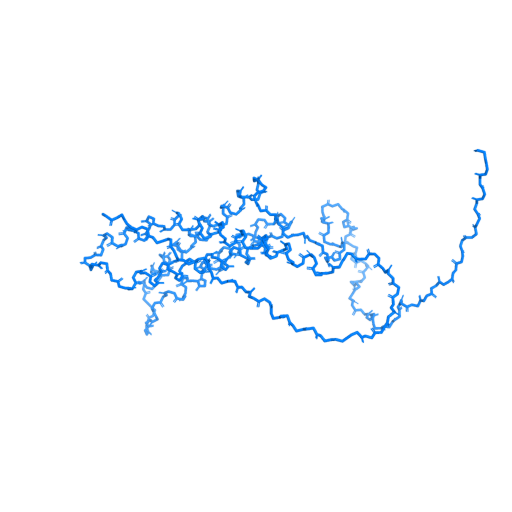91 175 LEU A C 1
ATOM 1307 O O . LEU A 1 175 ? 14.308 10.661 -21.149 1.00 54.91 175 LEU A O 1
ATOM 1311 N N . PRO A 1 176 ? 13.659 12.812 -20.937 1.00 57.69 176 PRO A N 1
ATOM 1312 C CA . PRO A 1 176 ? 14.808 13.337 -21.657 1.00 57.69 176 PRO A CA 1
ATOM 1313 C C . PRO A 1 176 ? 16.102 12.939 -20.921 1.00 57.69 176 PRO A C 1
ATOM 1315 O O . PRO A 1 176 ? 16.107 12.852 -19.689 1.00 57.69 176 PRO A O 1
ATOM 1318 N N . PRO A 1 177 ? 17.204 12.679 -21.649 1.00 57.88 177 PRO A N 1
ATOM 1319 C CA . PRO A 1 177 ? 18.424 12.063 -21.111 1.00 57.88 177 PRO A CA 1
ATOM 1320 C C . PRO A 1 177 ? 19.101 12.841 -19.966 1.00 57.88 177 PRO A C 1
ATOM 1322 O O . PRO A 1 177 ? 20.002 12.309 -19.325 1.00 57.88 177 PRO A O 1
ATOM 1325 N N . TYR A 1 178 ? 18.649 14.060 -19.675 1.00 54.31 178 TYR A N 1
ATOM 1326 C CA . TYR A 1 178 ? 19.200 14.956 -18.660 1.00 54.31 178 TYR A CA 1
ATOM 1327 C C . TYR A 1 178 ? 19.037 14.490 -17.204 1.00 54.31 178 TYR A C 1
ATOM 1329 O O . TYR A 1 178 ? 19.741 15.002 -16.347 1.00 54.31 178 TYR A O 1
ATOM 1337 N N . TYR A 1 179 ? 18.177 13.508 -16.907 1.00 52.53 179 TYR A N 1
ATOM 1338 C CA . TYR A 1 179 ? 18.034 12.965 -15.540 1.00 52.53 179 TYR A CA 1
ATOM 1339 C C . TYR A 1 179 ? 18.912 11.739 -15.252 1.00 52.53 179 TYR A C 1
ATOM 1341 O O . TYR A 1 179 ? 18.822 11.135 -14.182 1.00 52.53 179 TYR A O 1
ATOM 1349 N N . ARG A 1 180 ? 19.780 11.341 -16.189 1.00 52.88 180 ARG A N 1
ATOM 1350 C CA . ARG A 1 180 ? 20.750 10.268 -15.959 1.00 52.88 180 ARG A CA 1
ATOM 1351 C C . ARG A 1 180 ? 21.874 10.788 -15.048 1.00 52.88 180 ARG A C 1
ATOM 1353 O O . ARG A 1 180 ? 22.861 11.291 -15.555 1.00 52.88 180 ARG A O 1
ATOM 1360 N N . ARG A 1 181 ? 21.693 10.620 -13.730 1.00 51.75 181 ARG A N 1
ATOM 1361 C CA . ARG A 1 181 ? 22.708 10.665 -12.653 1.00 51.75 181 ARG A CA 1
ATOM 1362 C C . ARG A 1 181 ? 23.623 11.908 -12.672 1.00 51.75 181 ARG A C 1
ATOM 1364 O O . ARG A 1 181 ? 24.619 11.951 -13.379 1.00 51.75 181 ARG A O 1
ATOM 1371 N N . HIS A 1 182 ? 23.333 12.868 -11.792 1.00 49.00 182 HIS A N 1
ATOM 1372 C CA . HIS A 1 182 ? 24.152 14.068 -11.545 1.00 49.00 182 HIS A CA 1
ATOM 1373 C C . HIS A 1 182 ? 25.487 13.816 -10.814 1.00 49.00 182 HIS A C 1
ATOM 1375 O O . HIS A 1 182 ? 26.197 14.774 -10.521 1.00 49.00 182 HIS A O 1
ATOM 1381 N N . ASP A 1 183 ? 25.859 12.562 -10.546 1.00 54.50 183 ASP A N 1
ATOM 1382 C CA . ASP A 1 183 ? 27.106 12.254 -9.831 1.00 54.50 183 ASP A CA 1
ATOM 1383 C C . ASP A 1 183 ? 28.354 12.332 -10.728 1.00 54.50 183 ASP A C 1
ATOM 1385 O O . ASP A 1 183 ? 29.475 12.296 -10.228 1.00 54.50 183 ASP A O 1
ATOM 1389 N N . GLU A 1 184 ? 28.193 12.492 -12.046 1.00 56.03 184 GLU A N 1
ATOM 1390 C CA . GLU A 1 184 ? 29.312 12.643 -12.979 1.00 56.03 184 GLU A CA 1
ATOM 1391 C C . GLU A 1 184 ? 29.075 13.840 -13.920 1.00 56.03 184 GLU A C 1
ATOM 1393 O O . GLU A 1 184 ? 28.319 13.766 -14.884 1.00 56.03 184 GLU A O 1
ATOM 1398 N N . LEU A 1 185 ? 29.767 14.950 -13.630 1.00 55.16 185 LEU A N 1
ATOM 1399 C CA . LEU A 1 185 ? 29.915 16.159 -14.457 1.00 55.16 185 LEU A CA 1
ATOM 1400 C C . LEU A 1 185 ? 28.661 17.025 -14.680 1.00 55.16 185 LEU A C 1
ATOM 1402 O O . LEU A 1 185 ? 28.234 17.259 -15.811 1.00 55.16 185 LEU A O 1
ATOM 1406 N N . LEU A 1 186 ? 28.170 17.676 -13.623 1.00 54.88 186 LEU A N 1
ATOM 1407 C CA . LEU A 1 186 ? 27.744 19.064 -13.830 1.00 54.88 186 LEU A CA 1
ATOM 1408 C C . LEU A 1 186 ? 29.015 19.896 -14.073 1.00 54.88 186 LEU A C 1
ATOM 1410 O O . LEU A 1 186 ? 29.943 19.799 -13.263 1.00 54.88 186 LEU A O 1
ATOM 1414 N N . PRO A 1 187 ? 29.115 20.688 -15.160 1.00 60.12 187 PRO A N 1
ATOM 1415 C CA . PRO A 1 187 ? 30.173 21.687 -15.247 1.00 60.12 187 PRO A CA 1
ATOM 1416 C C . PRO A 1 187 ? 30.108 22.557 -13.982 1.00 60.12 187 PRO A C 1
ATOM 1418 O O . PRO A 1 187 ? 29.002 22.793 -13.479 1.00 60.12 187 PRO A O 1
ATOM 1421 N N . PRO A 1 188 ? 31.258 22.991 -13.429 1.00 60.16 188 PRO A N 1
ATOM 1422 C CA . PRO A 1 188 ? 31.269 23.838 -12.244 1.00 60.16 188 PRO A CA 1
ATOM 1423 C C . PRO A 1 188 ? 30.292 24.987 -12.470 1.00 60.16 188 PRO A C 1
ATOM 1425 O O . PRO A 1 188 ? 30.327 25.613 -13.531 1.00 60.16 188 PRO A O 1
ATOM 1428 N N . TYR A 1 189 ? 29.385 25.195 -11.510 1.00 54.88 189 TYR A N 1
ATOM 1429 C CA . TYR A 1 189 ? 28.428 26.294 -11.538 1.00 54.88 189 TYR A CA 1
ATOM 1430 C C . TYR A 1 189 ? 29.211 27.575 -11.815 1.00 54.88 189 TYR A C 1
ATOM 1432 O O . TYR A 1 189 ? 29.976 28.029 -10.966 1.00 54.88 189 TYR A O 1
ATOM 1440 N N . ASN A 1 190 ? 29.095 28.080 -13.042 1.00 67.25 190 ASN A N 1
ATOM 1441 C CA . ASN A 1 190 ? 29.794 29.272 -13.470 1.00 67.25 190 ASN A CA 1
ATOM 1442 C C . ASN A 1 190 ? 28.831 30.442 -13.243 1.00 67.25 190 ASN A C 1
ATOM 1444 O O . ASN A 1 190 ? 27.888 30.585 -14.025 1.00 67.25 190 ASN A O 1
ATOM 1448 N N . PRO A 1 191 ? 29.016 31.241 -12.178 1.00 67.75 191 PRO A N 1
ATOM 1449 C CA . PRO A 1 191 ? 28.129 32.360 -11.871 1.00 67.75 191 PRO A CA 1
ATOM 1450 C C . PRO A 1 191 ? 28.136 33.435 -12.968 1.00 67.75 191 PRO A C 1
ATOM 1452 O O . PRO A 1 191 ? 27.225 34.258 -13.005 1.00 67.75 191 PRO A O 1
ATOM 1455 N N . ASP A 1 192 ? 29.122 33.401 -13.871 1.00 68.69 192 ASP A N 1
ATOM 1456 C CA . ASP A 1 192 ? 29.258 34.348 -14.979 1.00 68.69 192 ASP A CA 1
ATOM 1457 C C . ASP A 1 192 ? 28.431 33.949 -16.210 1.00 68.69 192 ASP A C 1
ATOM 1459 O O . ASP A 1 192 ? 28.279 34.741 -17.141 1.00 68.69 192 ASP A O 1
ATOM 1463 N N . ILE A 1 193 ? 27.879 32.729 -16.237 1.00 60.44 193 ILE A N 1
ATOM 1464 C CA . ILE A 1 193 ? 26.912 32.331 -17.258 1.00 60.44 193 ILE A CA 1
ATOM 1465 C C . ILE A 1 193 ? 25.536 32.722 -16.711 1.00 60.44 193 ILE A C 1
ATOM 1467 O O . ILE A 1 193 ? 25.074 32.084 -15.759 1.00 60.44 193 ILE A O 1
ATOM 1471 N N . PRO A 1 194 ? 24.866 33.755 -17.263 1.00 63.09 194 PRO A N 1
ATOM 1472 C CA . PRO A 1 194 ? 23.511 34.076 -16.841 1.00 63.09 194 PRO A CA 1
ATOM 1473 C C . PRO A 1 194 ? 22.671 32.804 -16.981 1.00 63.09 194 PRO A C 1
ATOM 1475 O O . PRO A 1 194 ? 22.847 32.089 -17.977 1.00 63.09 194 PRO A O 1
ATOM 1478 N N . PRO A 1 195 ? 21.803 32.478 -16.002 1.00 56.72 195 PRO A N 1
ATOM 1479 C CA . PRO A 1 195 ? 20.950 31.312 -16.118 1.00 56.72 195 PRO A CA 1
ATOM 1480 C C . PRO A 1 195 ? 20.273 31.424 -17.472 1.00 56.72 195 PRO A C 1
ATOM 1482 O O . PRO A 1 195 ? 19.653 32.443 -17.761 1.00 56.72 195 PRO A O 1
ATOM 1485 N N . ALA A 1 196 ? 20.453 30.429 -18.336 1.00 56.47 196 ALA A N 1
ATOM 1486 C CA . ALA A 1 196 ? 19.694 30.353 -19.567 1.00 56.47 196 ALA A CA 1
ATOM 1487 C C . ALA A 1 196 ? 18.250 30.025 -19.166 1.00 56.47 196 ALA A C 1
ATOM 1489 O O . ALA A 1 196 ? 17.778 28.897 -19.288 1.00 56.47 196 ALA A O 1
ATOM 1490 N N . TYR A 1 197 ? 17.559 31.005 -18.587 1.00 49.12 197 TYR A N 1
ATOM 1491 C CA . TYR A 1 197 ? 16.119 31.040 -18.550 1.00 49.12 197 TYR A CA 1
ATOM 1492 C C . TYR A 1 197 ? 15.700 31.005 -20.011 1.00 49.12 197 TYR A C 1
ATOM 1494 O O . TYR A 1 197 ? 15.958 31.954 -20.743 1.00 49.12 197 TYR A O 1
ATOM 1502 N N . PHE A 1 198 ? 15.133 29.871 -20.427 1.00 52.41 198 PHE A N 1
ATOM 1503 C CA . PHE A 1 198 ? 13.766 29.850 -20.945 1.00 52.41 198 PHE A CA 1
ATOM 1504 C C . PHE A 1 198 ? 13.380 31.093 -21.765 1.00 52.41 198 PHE A C 1
ATOM 1506 O O . PHE A 1 198 ? 12.377 31.745 -21.493 1.00 52.41 198 PHE A O 1
ATOM 1513 N N . LEU A 1 199 ? 14.183 31.420 -22.770 1.00 48.09 199 LEU A N 1
ATOM 1514 C CA . LEU A 1 199 ? 13.828 32.372 -23.803 1.00 48.09 199 LEU A CA 1
ATOM 1515 C C . LEU A 1 199 ? 13.747 31.575 -25.090 1.00 48.09 199 LEU A C 1
ATOM 1517 O O . LEU A 1 199 ? 14.752 31.221 -25.696 1.00 48.09 199 LEU A O 1
ATOM 1521 N N . ASP A 1 200 ? 12.497 31.262 -25.399 1.00 47.28 200 ASP A N 1
ATOM 1522 C CA . ASP A 1 200 ? 11.980 31.026 -26.729 1.00 47.28 200 ASP A CA 1
ATOM 1523 C C . ASP A 1 200 ? 12.611 29.889 -27.538 1.00 47.28 200 ASP A C 1
ATOM 1525 O O . ASP A 1 200 ? 13.550 30.083 -28.301 1.00 47.28 200 ASP A O 1
ATOM 1529 N N . ASP A 1 201 ? 11.960 28.724 -27.496 1.00 48.59 201 ASP A N 1
ATOM 1530 C CA . ASP A 1 201 ? 11.935 27.853 -28.675 1.00 48.59 201 ASP A CA 1
ATOM 1531 C C . ASP A 1 201 ? 10.488 27.630 -29.180 1.00 48.59 201 ASP A C 1
ATOM 1533 O O . ASP A 1 201 ? 10.004 26.496 -29.253 1.00 48.59 201 ASP A O 1
ATOM 1537 N N . PRO A 1 202 ? 9.720 28.687 -29.529 1.00 50.97 202 PRO A N 1
ATOM 1538 C CA . PRO A 1 202 ? 8.685 28.563 -30.526 1.00 50.97 202 PRO A CA 1
ATOM 1539 C C . PRO A 1 202 ? 9.360 28.757 -31.885 1.00 50.97 202 PRO A C 1
ATOM 1541 O O . PRO A 1 202 ? 9.779 29.863 -32.206 1.00 50.97 202 PRO A O 1
ATOM 1544 N N . VAL A 1 203 ? 9.361 27.706 -32.707 1.00 53.53 203 VAL A N 1
ATOM 1545 C CA . VAL A 1 203 ? 9.676 27.703 -34.151 1.00 53.53 203 VAL A CA 1
ATOM 1546 C C . VAL A 1 203 ? 11.024 27.057 -34.517 1.00 53.53 203 VAL A C 1
ATOM 1548 O O . VAL A 1 203 ? 12.103 27.556 -34.240 1.00 53.53 203 VAL A O 1
ATOM 1551 N N . ASN A 1 204 ? 10.906 26.004 -35.334 1.00 50.59 204 ASN A N 1
ATOM 1552 C CA . ASN A 1 204 ? 11.902 25.495 -36.284 1.00 50.59 204 ASN A CA 1
ATOM 1553 C C . ASN A 1 204 ? 13.089 24.675 -35.766 1.00 50.59 204 ASN A C 1
ATOM 1555 O O . ASN A 1 204 ? 14.199 25.185 -35.643 1.00 50.59 204 ASN A O 1
ATOM 1559 N N . ARG A 1 205 ? 12.932 23.339 -35.803 1.00 46.12 205 ARG A N 1
ATOM 1560 C CA . ARG A 1 205 ? 13.965 22.482 -36.431 1.00 46.12 205 ARG A CA 1
ATOM 1561 C C . ARG A 1 205 ? 13.536 21.097 -36.936 1.00 46.12 205 ARG A C 1
ATOM 1563 O O . ARG A 1 205 ? 14.395 20.252 -37.155 1.00 46.12 205 ARG A O 1
ATOM 1570 N N . TYR A 1 206 ? 12.255 20.873 -37.240 1.00 47.09 206 TYR A N 1
ATOM 1571 C CA . TYR A 1 206 ? 11.869 19.790 -38.161 1.00 47.09 206 TYR A CA 1
ATOM 1572 C C . TYR A 1 206 ? 11.770 20.332 -39.591 1.00 47.09 206 TYR A C 1
ATOM 1574 O O . TYR A 1 206 ? 10.695 20.450 -40.166 1.00 47.09 206 TYR A O 1
ATOM 1582 N N . GLY A 1 207 ? 12.926 20.695 -40.146 1.00 43.56 207 GLY A N 1
ATOM 1583 C CA . GLY A 1 207 ? 13.126 20.824 -41.587 1.00 43.56 207 GLY A CA 1
ATOM 1584 C C . GLY A 1 207 ? 14.069 19.709 -42.055 1.00 43.56 207 GLY A C 1
ATOM 1585 O O . GLY A 1 207 ? 15.030 19.412 -41.339 1.00 43.56 207 GLY A O 1
ATOM 1586 N N . PRO A 1 208 ? 13.823 19.068 -43.210 1.00 49.50 208 PRO A N 1
ATOM 1587 C CA . PRO A 1 208 ? 14.704 18.036 -43.735 1.00 49.50 208 PRO A CA 1
ATOM 1588 C C . PRO A 1 208 ? 16.003 18.694 -44.199 1.00 49.50 208 PRO A C 1
ATOM 1590 O O . PRO A 1 208 ? 16.000 19.545 -45.086 1.00 49.50 208 PRO A O 1
ATOM 1593 N N . ARG A 1 209 ? 17.126 18.324 -43.581 1.00 41.72 209 ARG A N 1
ATOM 1594 C CA . ARG A 1 209 ? 18.447 18.672 -44.102 1.00 41.72 209 ARG A CA 1
ATOM 1595 C C . ARG A 1 209 ? 18.931 17.512 -44.959 1.00 41.72 209 ARG A C 1
ATOM 1597 O O . ARG A 1 209 ? 19.633 16.621 -44.490 1.00 41.72 209 ARG A O 1
ATOM 1604 N N . ASP A 1 210 ? 18.512 17.544 -46.216 1.00 55.16 210 ASP A N 1
ATOM 1605 C CA . ASP A 1 210 ? 19.256 16.924 -47.301 1.00 55.16 210 ASP A CA 1
ATOM 1606 C C . ASP A 1 210 ? 20.649 17.574 -47.324 1.00 55.16 210 ASP A C 1
ATOM 1608 O O . ASP A 1 210 ? 20.784 18.796 -47.395 1.00 55.16 210 ASP A O 1
ATOM 1612 N N . GLY A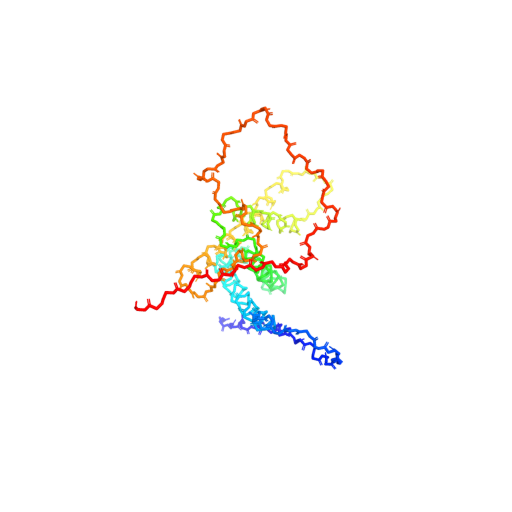 1 211 ? 21.696 16.771 -47.174 1.00 44.00 211 GLY A N 1
ATOM 1613 C CA . GLY A 1 211 ? 23.068 17.265 -47.107 1.00 44.00 211 GLY A CA 1
ATOM 1614 C C . GLY A 1 211 ? 24.036 16.103 -47.006 1.00 44.00 211 GLY A C 1
ATOM 1615 O O . GLY A 1 211 ? 24.274 15.576 -45.924 1.00 44.00 211 GLY A O 1
ATOM 1616 N N . GLY A 1 212 ? 24.517 15.664 -48.166 1.00 47.31 212 GLY A N 1
ATOM 1617 C CA . GLY A 1 212 ? 25.316 14.463 -48.328 1.00 47.31 212 GLY A CA 1
ATOM 1618 C C . GLY A 1 212 ? 26.616 14.446 -47.530 1.00 47.31 212 GLY A C 1
ATOM 1619 O O . GLY A 1 212 ? 27.305 15.451 -47.386 1.00 47.31 212 GLY A O 1
ATOM 1620 N N . TYR A 1 213 ? 26.987 13.236 -47.124 1.00 42.97 213 TYR A N 1
ATOM 1621 C CA . TYR A 1 213 ? 28.383 12.864 -46.974 1.00 42.97 213 TYR A CA 1
ATOM 1622 C C . TYR A 1 213 ? 28.697 11.824 -48.035 1.00 42.97 213 TYR A C 1
ATOM 1624 O O . TYR A 1 213 ? 28.234 10.684 -47.993 1.00 42.97 213 TYR A O 1
ATOM 1632 N N . GLY A 1 214 ? 29.437 12.291 -49.036 1.00 40.94 214 GLY A N 1
ATOM 1633 C CA . GLY A 1 214 ? 30.080 11.447 -50.014 1.00 40.94 214 GLY A CA 1
ATOM 1634 C C . GLY A 1 214 ? 31.132 10.549 -49.368 1.00 40.94 214 GLY A C 1
ATOM 1635 O O . GLY A 1 214 ? 31.781 10.917 -48.392 1.00 40.94 214 GLY A O 1
ATOM 1636 N N . GLY A 1 215 ? 31.243 9.368 -49.970 1.00 43.25 215 GLY A N 1
ATOM 1637 C CA . GLY A 1 215 ? 32.461 8.608 -50.219 1.00 43.25 215 GLY A CA 1
ATOM 1638 C C . GLY A 1 215 ? 33.570 8.640 -49.177 1.00 43.25 215 GLY A C 1
ATOM 1639 O O . GLY A 1 215 ? 34.351 9.580 -49.143 1.00 43.25 215 GLY A O 1
ATOM 1640 N N . TRP A 1 216 ? 33.770 7.492 -48.530 1.00 45.56 216 TRP A N 1
ATOM 1641 C CA . TRP A 1 216 ? 35.098 6.885 -48.519 1.00 45.56 216 TRP A CA 1
ATOM 1642 C C . TRP A 1 216 ? 34.988 5.415 -48.909 1.00 45.56 216 TRP A C 1
ATOM 1644 O O . TRP A 1 216 ? 34.515 4.565 -48.160 1.00 45.56 216 TRP A O 1
ATOM 1654 N N . ASP A 1 217 ? 35.411 5.188 -50.147 1.00 55.34 217 ASP A N 1
ATOM 1655 C CA . ASP A 1 217 ? 35.853 3.929 -50.721 1.00 55.34 217 ASP A CA 1
ATOM 1656 C C . ASP A 1 217 ? 36.916 3.295 -49.807 1.00 55.34 217 ASP A C 1
ATOM 1658 O O . ASP A 1 217 ? 37.889 3.948 -49.416 1.00 55.34 217 ASP A O 1
ATOM 1662 N N . ARG A 1 218 ? 36.743 2.018 -49.466 1.00 49.56 218 ARG A N 1
ATOM 1663 C CA . ARG A 1 218 ? 37.869 1.161 -49.100 1.00 49.56 218 ARG A CA 1
ATOM 1664 C C . ARG A 1 218 ? 37.570 -0.269 -49.529 1.00 49.56 218 ARG A C 1
ATOM 1666 O O . ARG A 1 218 ? 37.014 -1.075 -48.790 1.00 49.56 218 ARG A O 1
ATOM 1673 N N . ARG A 1 219 ? 37.917 -0.530 -50.788 1.00 58.72 219 ARG A N 1
ATOM 1674 C CA . ARG A 1 219 ? 38.331 -1.848 -51.265 1.00 58.72 219 ARG A CA 1
ATOM 1675 C C . ARG A 1 219 ? 39.565 -2.337 -50.494 1.00 58.72 219 ARG A C 1
ATOM 1677 O O . ARG A 1 219 ? 40.385 -1.517 -50.076 1.00 58.72 219 ARG A O 1
ATOM 1684 N N . TYR A 1 220 ? 39.659 -3.669 -50.466 1.00 58.59 220 TYR A N 1
ATOM 1685 C CA . TYR A 1 220 ? 40.676 -4.572 -49.908 1.00 58.59 220 TYR A CA 1
ATOM 1686 C C . TYR A 1 220 ? 40.385 -5.060 -48.491 1.00 58.59 220 TYR A C 1
ATOM 1688 O O . TYR A 1 220 ? 40.622 -4.308 -47.522 1.00 58.59 220 TYR A O 1
#

Foldseek 3Di:
DDDDDPDDPDPPPDPDPDDDDDDDDDDDPVDPPPVVVVVVVVVLLQLLLVQQLVQLCVQLVVVLVVVQVPDPDDDDPVSVVVSVVLSVLSSVLSSVLLVQPAVDPDVVSNLVSLQVSLQVQLVVVQDDDPDDDPVSVVSSVVSSVSSSRSNVRSSVSSVVCCVVVVHDGHHPPPPDPVPPDPPPDPDPPDVVPPPPPDDDDPDDDPDDPPDDDDDDDDDD

Secondary structure (DSSP, 8-state):
------------------------------PPPHHHHHHHHHHHHHHHHHHHHHHHHHHHHHHHHHHHHH-SS-S-HHHHHHHHHHHHHHHHHHHHHHHHS-S---HHHHHHHHHHHHHHHHHHHSPPPSS--HHHHHHHHHHHHHHHHHHHHHHHHHHHHHHTTSS-PPP-BTB-GGGS-TTS-PPP--TTS---------S-----------------

Radius of gyration: 26.31 Å; chains: 1; bounding box: 62×58×74 Å

Sequence (220 aa):
MLALASCFLAAAFVPSSTPTLRTPAARPLVTPPVQLSVGRELVESGKALVLSTIGGGMVSAPVKASVLAASKKGITDEWEFTVVALAINLALFGVIYRCIVRSDDNDTLKFSAVAALSLCRALSSMQVYYAWTKDMWIQLLAHFGESALAFGGAACFLEFAWNRGWARRLPCSGLPPYYRRHDELLPPYNPDIPPAYFLDDPVNRYGPRDGGYGGWDRRY

Organism: Prymnesium parvum (NCBI:txid97485)

pLDDT: mean 74.01, std 19.57, range [34.97, 96.31]